Protein AF-A0A8H4XRN4-F1 (afdb_monomer)

pLDDT: mean 88.9, std 5.41, range [62.66, 97.44]

Radius of gyration: 22.99 Å; Cα contacts (8 Å, |Δi|>4): 284; chains: 1; bounding box: 62×38×65 Å

Nearest PDB structures (foldseek):
  7vvz-assembly1_L  TM=9.714E-01  e=5.008E-22  Saccharomyces cerevisiae
  8esc-assembly1_Z  TM=9.774E-01  e=1.180E-21  Saccharomyces cerevisiae
  7zvw-assembly1_A  TM=9.333E-01  e=9.014E-23  Komagataella phaffii GS115
  5ojs-assembly1_T  TM=9.639E-01  e=8.241E-21  Saccharomyces cerevisiae S288C
  7yfp-assembly1_T  TM=9.712E-01  e=1.911E-19  Saccharomyces cerevisiae

Structure (mmCIF, N/CA/C/O backbone):
data_AF-A0A8H4XRN4-F1
#
_entry.id   AF-A0A8H4XRN4-F1
#
loop_
_atom_site.group_PDB
_atom_site.id
_atom_site.type_symbol
_atom_site.label_atom_id
_atom_site.label_alt_id
_atom_site.label_comp_id
_atom_site.label_asym_id
_atom_site.label_entity_id
_atom_site.label_seq_id
_atom_site.pdbx_PDB_ins_code
_atom_site.Cartn_x
_atom_site.Cartn_y
_atom_site.Cartn_z
_atom_site.occupancy
_atom_site.B_iso_or_equiv
_atom_site.auth_seq_id
_atom_site.auth_comp_id
_atom_site.auth_asym_id
_atom_site.auth_atom_id
_atom_site.pdbx_PDB_model_num
ATOM 1 N N . MET A 1 1 ? 2.469 18.668 19.400 1.00 62.66 1 MET A N 1
ATOM 2 C CA . MET A 1 1 ? 3.342 17.599 19.939 1.00 62.66 1 MET A CA 1
ATOM 3 C C . MET A 1 1 ? 3.602 17.779 21.431 1.00 62.66 1 MET A C 1
ATOM 5 O O . MET A 1 1 ? 3.139 16.932 22.176 1.00 62.66 1 MET A O 1
ATOM 9 N N . ALA A 1 2 ? 4.243 18.867 21.887 1.00 74.62 2 ALA A N 1
ATOM 10 C CA . ALA A 1 2 ? 4.586 19.052 23.310 1.00 74.62 2 ALA A CA 1
ATOM 11 C C . ALA A 1 2 ? 3.386 18.914 24.271 1.00 74.62 2 ALA A C 1
ATOM 13 O O . ALA A 1 2 ? 3.453 18.106 25.184 1.00 74.62 2 ALA A O 1
ATOM 14 N N . GLY A 1 3 ? 2.261 19.586 23.993 1.00 80.75 3 GLY A N 1
ATOM 15 C CA . GLY A 1 3 ? 1.066 19.513 24.850 1.00 80.75 3 GLY A CA 1
ATOM 16 C C . GLY A 1 3 ? 0.430 18.118 24.977 1.00 80.75 3 GLY A C 1
ATOM 17 O O . GLY A 1 3 ? -0.065 17.769 26.042 1.00 80.75 3 GLY A O 1
ATOM 18 N N . LEU A 1 4 ? 0.480 17.291 23.922 1.00 83.62 4 LEU A N 1
ATOM 19 C CA . LEU A 1 4 ? -0.036 15.914 23.974 1.00 83.62 4 LEU A CA 1
ATOM 20 C C . LEU A 1 4 ? 0.889 15.019 24.807 1.00 83.62 4 LEU A C 1
ATOM 22 O O . LEU A 1 4 ? 0.416 14.249 25.634 1.00 83.62 4 LEU A O 1
ATOM 26 N N . LYS A 1 5 ? 2.208 15.163 24.620 1.00 86.81 5 LYS A N 1
ATOM 27 C CA . LYS A 1 5 ? 3.215 14.393 25.360 1.00 86.81 5 LYS A CA 1
ATOM 28 C C . LYS A 1 5 ? 3.235 14.727 26.849 1.00 86.81 5 LYS A C 1
ATOM 30 O O . LYS A 1 5 ? 3.537 13.854 27.648 1.00 86.81 5 LYS A O 1
ATOM 35 N N . THR A 1 6 ? 2.920 15.965 27.226 1.00 87.81 6 THR A N 1
ATOM 36 C CA . THR A 1 6 ? 2.833 16.363 28.638 1.00 87.81 6 THR A CA 1
ATOM 37 C C . THR A 1 6 ? 1.528 15.917 29.290 1.00 87.81 6 THR A C 1
ATOM 39 O O . THR A 1 6 ? 1.544 15.558 30.460 1.00 87.81 6 THR A O 1
ATOM 42 N N . ALA A 1 7 ? 0.408 15.936 28.556 1.00 90.38 7 ALA A N 1
ATOM 43 C CA . ALA A 1 7 ? -0.900 15.558 29.096 1.00 90.38 7 ALA A CA 1
ATOM 44 C C . ALA A 1 7 ? -1.101 14.034 29.179 1.00 90.38 7 ALA A C 1
ATOM 46 O O . ALA A 1 7 ? -1.664 13.551 30.155 1.00 90.38 7 ALA A O 1
ATOM 47 N N . PHE A 1 8 ? -0.619 13.282 28.182 1.00 91.12 8 PHE A N 1
ATOM 48 C CA . PHE A 1 8 ? -0.762 11.822 28.092 1.00 91.12 8 PHE A CA 1
ATOM 49 C C . PHE A 1 8 ? 0.579 11.158 27.729 1.00 91.12 8 PHE A C 1
ATOM 51 O O . PHE A 1 8 ? 0.746 10.644 26.618 1.00 91.12 8 PHE A O 1
ATOM 58 N N . PRO A 1 9 ? 1.576 11.188 28.634 1.00 91.69 9 PRO A N 1
ATOM 59 C CA . PRO A 1 9 ? 2.934 10.737 28.329 1.00 91.69 9 PRO A CA 1
ATOM 60 C C . PRO A 1 9 ? 3.021 9.239 28.005 1.00 91.69 9 PRO A C 1
ATOM 62 O O . PRO A 1 9 ? 3.745 8.855 27.086 1.00 91.69 9 PRO A O 1
ATOM 65 N N . LEU A 1 10 ? 2.274 8.392 28.721 1.00 92.12 10 LEU A N 1
ATOM 66 C CA . LEU A 1 10 ? 2.320 6.932 28.566 1.00 92.12 10 LEU A CA 1
ATOM 67 C C . LEU A 1 10 ? 1.631 6.457 27.281 1.00 92.12 10 LEU A C 1
ATOM 69 O O . LEU A 1 10 ? 2.193 5.635 26.546 1.00 92.12 10 LEU A O 1
ATOM 73 N N . LEU A 1 11 ? 0.459 7.018 26.966 1.00 90.19 11 LEU A N 1
ATOM 74 C CA . LEU A 1 11 ? -0.210 6.794 25.687 1.00 90.19 11 LEU A CA 1
ATOM 75 C C . LEU A 1 11 ? 0.666 7.236 24.512 1.00 90.19 11 LEU A C 1
ATOM 77 O O . LEU A 1 11 ? 0.870 6.467 23.571 1.00 90.19 11 LEU A O 1
ATOM 81 N N . ALA A 1 12 ? 1.230 8.448 24.583 1.00 90.44 12 ALA A N 1
ATOM 82 C CA . ALA A 1 12 ? 2.099 8.970 23.536 1.00 90.44 12 ALA A CA 1
ATOM 83 C C . ALA A 1 12 ? 3.318 8.062 23.315 1.00 90.44 12 ALA A C 1
ATOM 85 O O . ALA A 1 12 ? 3.607 7.705 22.175 1.00 90.44 12 ALA A O 1
ATOM 86 N N . LEU A 1 13 ? 3.981 7.619 24.388 1.00 91.38 13 LEU A N 1
ATOM 87 C CA . LEU A 1 13 ? 5.119 6.701 24.306 1.00 91.38 13 LEU A CA 1
ATOM 88 C C . LEU A 1 13 ? 4.741 5.356 23.666 1.00 91.38 13 LEU A C 1
ATOM 90 O O . LEU A 1 13 ? 5.471 4.852 22.809 1.00 91.38 13 LEU A O 1
ATOM 94 N N . SER A 1 14 ? 3.596 4.787 24.051 1.00 91.19 14 SER A N 1
ATOM 95 C CA . SER A 1 14 ? 3.108 3.511 23.508 1.00 91.19 14 SER A CA 1
ATOM 96 C C . SER A 1 14 ? 2.802 3.624 22.010 1.00 91.19 14 SER A C 1
ATOM 98 O O . SER A 1 14 ? 3.230 2.780 21.219 1.00 91.19 14 SER A O 1
ATOM 100 N N . MET A 1 15 ? 2.116 4.698 21.602 1.00 91.38 15 MET A N 1
ATOM 101 C CA . MET A 1 15 ? 1.785 4.961 20.199 1.00 91.38 15 MET A CA 1
ATOM 102 C C . MET A 1 15 ? 3.031 5.244 19.353 1.00 91.38 15 MET A C 1
ATOM 104 O O . MET A 1 15 ? 3.158 4.699 18.258 1.00 91.38 15 MET A O 1
ATOM 108 N N . GLU A 1 16 ? 3.970 6.051 19.854 1.00 91.25 16 GLU A N 1
ATOM 109 C CA . GLU A 1 16 ? 5.218 6.360 19.146 1.00 91.25 16 GLU A CA 1
ATOM 110 C C . GLU A 1 16 ? 6.083 5.115 18.965 1.00 91.25 16 GLU A C 1
ATOM 112 O O . GLU A 1 16 ? 6.587 4.876 17.870 1.00 91.25 16 GLU A O 1
ATOM 117 N N . THR A 1 17 ? 6.197 4.279 20.000 1.00 91.00 17 THR A N 1
ATOM 118 C CA . THR A 1 17 ? 6.953 3.023 19.917 1.00 91.00 17 THR A CA 1
ATOM 119 C C . THR A 1 17 ? 6.333 2.080 18.889 1.00 91.00 17 THR A C 1
ATOM 121 O O . THR A 1 17 ? 7.052 1.509 18.071 1.00 91.00 17 THR A O 1
ATOM 124 N N . MET A 1 18 ? 5.003 1.945 18.883 1.00 91.94 18 MET A N 1
ATOM 125 C CA . MET A 1 18 ? 4.287 1.127 17.899 1.00 91.94 18 MET A CA 1
ATOM 126 C C . MET A 1 18 ? 4.554 1.610 16.467 1.00 91.94 18 MET A C 1
ATOM 128 O O . MET A 1 18 ? 4.920 0.815 15.601 1.00 91.94 18 MET A O 1
ATOM 132 N N . VAL A 1 19 ? 4.407 2.914 16.226 1.00 92.12 19 VAL A N 1
ATOM 133 C CA . VAL A 1 19 ? 4.636 3.533 14.914 1.00 92.12 19 VAL A CA 1
ATOM 134 C C . VAL A 1 19 ? 6.083 3.362 14.453 1.00 92.12 19 VAL A C 1
ATOM 136 O O . VAL A 1 19 ? 6.317 2.960 13.314 1.00 92.12 19 VAL A O 1
ATOM 139 N N . ASP A 1 20 ? 7.050 3.596 15.336 1.00 91.88 20 ASP A N 1
ATOM 140 C CA . ASP A 1 20 ? 8.476 3.472 15.033 1.00 91.88 20 ASP A CA 1
ATOM 141 C C . ASP A 1 20 ? 8.860 2.035 14.643 1.00 91.88 20 ASP A C 1
ATOM 143 O O . ASP A 1 20 ? 9.608 1.818 13.687 1.00 91.88 20 ASP A O 1
ATOM 147 N N . GLN A 1 21 ? 8.296 1.032 15.327 1.00 91.75 21 GLN A N 1
ATOM 148 C CA . GLN A 1 21 ? 8.506 -0.373 14.970 1.00 91.75 21 GLN A CA 1
ATOM 149 C C . GLN A 1 21 ? 7.911 -0.730 13.606 1.00 91.75 21 GLN A C 1
ATOM 151 O O . GLN A 1 21 ? 8.540 -1.473 12.849 1.00 91.75 21 GLN A O 1
ATOM 156 N N . ILE A 1 22 ? 6.734 -0.196 13.267 1.00 91.94 22 ILE A N 1
ATOM 157 C CA . ILE A 1 22 ? 6.137 -0.400 11.941 1.00 91.94 22 ILE A CA 1
ATOM 158 C C . ILE A 1 22 ? 7.018 0.256 10.870 1.00 91.94 22 ILE A C 1
ATOM 160 O O . ILE A 1 22 ? 7.378 -0.388 9.885 1.00 91.94 22 ILE A O 1
ATOM 164 N N . GLN A 1 23 ? 7.433 1.506 11.087 1.00 90.31 23 GLN A N 1
ATOM 165 C CA . GLN A 1 23 ? 8.233 2.269 10.131 1.00 90.31 23 GLN A CA 1
ATOM 166 C C . GLN A 1 23 ? 9.593 1.622 9.841 1.00 90.31 23 GLN A C 1
ATOM 168 O O . GLN A 1 23 ? 10.011 1.559 8.685 1.00 90.31 23 GLN A O 1
ATOM 173 N N . LYS A 1 24 ? 10.288 1.132 10.871 1.00 89.88 24 LYS A N 1
ATOM 174 C CA . LYS A 1 24 ? 11.625 0.541 10.718 1.00 89.88 24 LYS A CA 1
ATOM 175 C C . LYS A 1 24 ? 11.592 -0.849 10.089 1.00 89.88 24 LYS A C 1
ATOM 177 O O . LYS A 1 24 ? 12.412 -1.139 9.221 1.00 89.88 24 LYS A O 1
ATOM 182 N N . ASN A 1 25 ? 10.650 -1.693 10.509 1.00 90.44 25 ASN A N 1
ATOM 183 C CA . ASN A 1 25 ? 10.725 -3.130 10.239 1.00 90.44 25 ASN A CA 1
ATOM 184 C C . ASN A 1 25 ? 9.875 -3.590 9.044 1.00 90.44 25 ASN A C 1
ATOM 186 O O . ASN A 1 25 ? 10.128 -4.659 8.496 1.00 90.44 25 ASN A O 1
ATOM 190 N N . PHE A 1 26 ? 8.895 -2.797 8.593 1.00 89.56 26 PHE A N 1
ATOM 191 C CA . PHE A 1 26 ? 8.010 -3.173 7.478 1.00 89.56 26 PHE A CA 1
ATOM 192 C C . PHE A 1 26 ? 8.434 -2.586 6.124 1.00 89.56 26 PHE A C 1
ATOM 194 O O . PHE A 1 26 ? 7.665 -2.623 5.160 1.00 89.56 26 PHE A O 1
ATOM 201 N N . LYS A 1 27 ? 9.666 -2.079 6.020 1.00 87.81 27 LYS A N 1
ATOM 202 C CA . LYS A 1 27 ? 10.233 -1.596 4.758 1.00 87.81 27 LYS A CA 1
ATOM 203 C C . LYS A 1 27 ? 10.332 -2.732 3.731 1.00 87.81 27 LYS A C 1
ATOM 205 O O . LYS A 1 27 ? 10.728 -3.858 4.043 1.00 87.81 27 LYS A O 1
ATOM 210 N N . CYS A 1 28 ? 9.986 -2.440 2.479 1.00 85.19 28 CYS A N 1
ATOM 211 C CA . CYS A 1 28 ? 10.162 -3.392 1.386 1.00 85.19 28 CYS A CA 1
ATOM 212 C C . CYS A 1 28 ? 11.647 -3.745 1.188 1.00 85.19 28 CYS A C 1
ATOM 214 O O . CYS A 1 28 ? 12.504 -2.858 1.206 1.00 85.19 28 CYS A O 1
ATOM 216 N N . PRO A 1 29 ? 11.974 -5.042 1.039 1.00 87.44 29 PRO A N 1
ATOM 217 C CA . PRO A 1 29 ? 13.317 -5.471 0.719 1.00 87.44 29 PRO A CA 1
ATOM 218 C C . PRO A 1 29 ? 13.648 -4.992 -0.699 1.00 87.44 29 PRO A C 1
ATOM 220 O O . PRO A 1 29 ? 12.751 -4.800 -1.528 1.00 87.44 29 PRO A O 1
ATOM 223 N N . PRO A 1 30 ? 14.936 -4.839 -1.024 1.00 85.38 30 PRO A N 1
ATOM 224 C CA . PRO A 1 30 ? 15.327 -4.159 -2.249 1.00 85.38 30 PRO A CA 1
ATOM 225 C C . PRO A 1 30 ? 14.930 -4.933 -3.522 1.00 85.38 30 PRO A C 1
ATOM 227 O O . PRO A 1 30 ? 14.749 -4.331 -4.574 1.00 85.38 30 PRO A O 1
ATOM 230 N N . ASP A 1 31 ? 14.701 -6.246 -3.421 1.00 85.19 31 ASP A N 1
ATOM 231 C CA . ASP A 1 31 ? 14.128 -7.065 -4.497 1.00 85.19 31 ASP A CA 1
ATOM 232 C C . ASP A 1 31 ? 12.683 -6.663 -4.859 1.00 85.19 31 ASP A C 1
ATOM 234 O O . ASP A 1 31 ? 12.319 -6.661 -6.034 1.00 85.19 31 ASP A O 1
ATOM 238 N N . GLU A 1 32 ? 11.848 -6.325 -3.869 1.00 88.25 32 GLU A N 1
ATOM 239 C CA . GLU A 1 32 ? 10.458 -5.895 -4.104 1.00 88.25 32 GLU A CA 1
ATOM 240 C C . GLU A 1 32 ? 10.411 -4.468 -4.654 1.00 88.25 32 GLU A C 1
ATOM 242 O O . GLU A 1 32 ? 9.597 -4.166 -5.529 1.00 88.25 32 GLU A O 1
ATOM 247 N N . ASP A 1 33 ? 11.320 -3.602 -4.193 1.00 86.06 33 ASP A N 1
ATOM 248 C CA . ASP A 1 33 ? 11.498 -2.269 -4.770 1.00 86.06 33 ASP A CA 1
ATOM 249 C C . ASP A 1 33 ? 11.971 -2.344 -6.227 1.00 86.06 33 ASP A C 1
ATOM 251 O O . ASP A 1 33 ? 11.429 -1.635 -7.079 1.00 86.06 33 ASP A O 1
ATOM 255 N N . ALA A 1 34 ? 12.913 -3.241 -6.541 1.00 86.75 34 ALA A N 1
ATOM 256 C CA . ALA A 1 34 ? 13.352 -3.492 -7.911 1.00 86.75 34 ALA A CA 1
ATOM 257 C C . ALA A 1 34 ? 12.186 -3.954 -8.800 1.00 86.75 34 ALA A C 1
ATOM 259 O O . ALA A 1 34 ? 11.972 -3.375 -9.865 1.00 86.75 34 ALA A O 1
ATOM 260 N N . HIS A 1 35 ? 11.384 -4.923 -8.341 1.00 89.00 35 HIS A N 1
ATOM 261 C CA . HIS A 1 35 ? 10.176 -5.364 -9.047 1.00 89.00 35 HIS A CA 1
ATOM 262 C C . HIS A 1 35 ? 9.206 -4.201 -9.307 1.00 89.00 35 HIS A C 1
ATOM 264 O O . HIS A 1 35 ? 8.818 -3.957 -10.450 1.00 89.00 35 HIS A O 1
ATOM 270 N N . ARG A 1 36 ? 8.842 -3.441 -8.262 1.00 88.69 36 ARG A N 1
ATOM 271 C CA . ARG A 1 36 ? 7.911 -2.303 -8.364 1.00 88.69 36 ARG A CA 1
ATOM 272 C C . ARG A 1 36 ? 8.371 -1.285 -9.406 1.00 88.69 36 ARG A C 1
ATOM 274 O O . ARG A 1 36 ? 7.559 -0.733 -10.146 1.00 88.69 36 ARG A O 1
ATOM 281 N N . LEU A 1 37 ? 9.669 -1.015 -9.460 1.00 86.94 37 LEU A N 1
ATOM 282 C CA . LEU A 1 37 ? 10.230 -0.027 -10.374 1.00 86.94 37 LEU A CA 1
ATOM 283 C C . LEU A 1 37 ? 10.379 -0.547 -11.801 1.00 86.94 37 LEU A C 1
ATOM 285 O O . LEU A 1 37 ? 10.149 0.218 -12.729 1.00 86.94 37 LEU A O 1
ATOM 289 N N . ILE A 1 38 ? 10.670 -1.834 -11.996 1.00 90.00 38 ILE A N 1
ATOM 290 C CA . ILE A 1 38 ? 10.611 -2.465 -13.323 1.00 90.00 38 ILE A CA 1
ATOM 291 C C . ILE A 1 38 ? 9.190 -2.380 -13.884 1.00 90.00 38 ILE A C 1
ATOM 293 O O . ILE A 1 38 ? 9.014 -2.025 -15.049 1.00 90.00 38 ILE A O 1
ATOM 297 N N . VAL A 1 39 ? 8.174 -2.627 -13.052 1.00 91.38 39 VAL A N 1
ATOM 298 C CA . VAL A 1 39 ? 6.767 -2.449 -13.441 1.00 91.38 39 VAL A CA 1
ATOM 299 C C . VAL A 1 39 ? 6.468 -0.984 -13.781 1.00 91.38 39 VAL A C 1
ATOM 301 O O . VAL A 1 39 ? 5.794 -0.721 -14.775 1.00 91.38 39 VAL A O 1
ATOM 304 N N . ALA A 1 40 ? 6.999 -0.021 -13.020 1.00 89.44 40 ALA A N 1
ATOM 305 C CA . ALA A 1 40 ? 6.845 1.404 -13.326 1.00 89.44 40 ALA A CA 1
ATOM 306 C C . ALA A 1 40 ? 7.490 1.789 -14.672 1.00 89.44 40 ALA A C 1
ATOM 308 O O . ALA A 1 40 ? 6.824 2.395 -15.507 1.00 89.44 40 ALA A O 1
ATOM 309 N N . LEU A 1 41 ? 8.733 1.363 -14.924 1.00 89.56 41 LEU A N 1
ATOM 310 C CA . LEU A 1 41 ? 9.436 1.584 -16.195 1.00 89.56 41 LEU A CA 1
ATOM 311 C C . LEU A 1 41 ? 8.693 0.952 -17.379 1.00 89.56 41 LEU A C 1
ATOM 313 O O . LEU A 1 41 ? 8.581 1.556 -18.446 1.00 89.56 41 LEU A O 1
ATOM 317 N N . LEU A 1 42 ? 8.147 -0.252 -17.188 1.00 91.56 42 LEU A N 1
ATOM 318 C CA . LEU A 1 42 ? 7.346 -0.928 -18.203 1.00 91.56 42 LEU A CA 1
ATOM 319 C C . LEU A 1 42 ? 6.065 -0.146 -18.509 1.00 91.56 42 LEU A C 1
ATOM 321 O O . LEU A 1 42 ? 5.742 0.047 -19.679 1.00 91.56 42 LEU A O 1
ATOM 325 N N . ASN A 1 43 ? 5.357 0.328 -17.483 1.00 91.50 43 ASN A N 1
ATOM 326 C CA . ASN A 1 43 ? 4.141 1.118 -17.656 1.00 91.50 43 ASN A CA 1
ATOM 327 C C . ASN A 1 43 ? 4.420 2.460 -18.340 1.00 91.50 43 ASN A C 1
ATOM 329 O O . ASN A 1 43 ? 3.672 2.837 -19.239 1.00 91.50 43 ASN A O 1
ATOM 333 N N . ASP A 1 44 ? 5.514 3.139 -17.992 1.00 89.44 44 ASP A N 1
ATOM 334 C CA . ASP A 1 44 ? 5.935 4.375 -18.658 1.00 89.44 44 ASP A CA 1
ATOM 335 C C . ASP A 1 44 ? 6.272 4.126 -20.133 1.00 89.44 44 ASP A C 1
ATOM 337 O O . ASP A 1 44 ? 5.844 4.880 -21.015 1.00 89.44 44 ASP A O 1
ATOM 341 N N . GLY A 1 45 ? 6.980 3.030 -20.423 1.00 88.25 45 GLY A N 1
ATOM 342 C CA . GLY A 1 45 ? 7.293 2.624 -21.789 1.00 88.25 45 GLY A CA 1
ATOM 343 C C . GLY A 1 45 ? 6.043 2.295 -22.610 1.00 88.25 45 GLY A C 1
ATOM 344 O O . GLY A 1 45 ? 5.899 2.760 -23.741 1.00 88.25 45 GLY A O 1
ATOM 345 N N . LEU A 1 46 ? 5.096 1.554 -22.031 1.00 90.81 46 LEU A N 1
ATOM 346 C CA . LEU A 1 46 ? 3.816 1.241 -22.672 1.00 90.81 46 LEU A CA 1
ATOM 347 C C . LEU A 1 46 ? 2.947 2.490 -22.864 1.00 90.81 46 LEU A C 1
ATOM 349 O O . LEU A 1 46 ? 2.335 2.644 -23.917 1.00 90.81 46 LEU A O 1
ATOM 353 N N . ALA A 1 47 ? 2.928 3.414 -21.902 1.00 91.06 47 ALA A N 1
ATOM 354 C CA . ALA A 1 47 ? 2.209 4.681 -22.016 1.00 91.06 47 ALA A CA 1
ATOM 355 C C . ALA A 1 47 ? 2.823 5.610 -23.075 1.00 91.06 47 ALA A C 1
ATOM 357 O O . ALA A 1 47 ? 2.118 6.407 -23.697 1.00 91.06 47 ALA A O 1
ATOM 358 N N . TYR A 1 48 ? 4.138 5.542 -23.291 1.00 88.88 48 TYR A N 1
ATOM 359 C CA . TYR A 1 48 ? 4.795 6.237 -24.396 1.00 88.88 48 TYR A CA 1
ATOM 360 C C . TYR A 1 48 ? 4.385 5.641 -25.748 1.00 88.88 48 TYR A C 1
ATOM 362 O O . TYR A 1 48 ? 3.933 6.375 -26.623 1.00 88.88 48 TYR A O 1
ATOM 370 N N . VAL A 1 49 ? 4.445 4.313 -25.887 1.00 88.69 49 VAL A N 1
ATOM 371 C CA . VAL A 1 49 ? 4.007 3.603 -27.103 1.00 88.69 49 VAL A CA 1
ATOM 372 C C . VAL A 1 49 ? 2.523 3.835 -27.397 1.00 88.69 49 VAL A C 1
ATOM 374 O O . VAL A 1 49 ? 2.154 4.045 -28.545 1.00 88.69 49 VAL A O 1
ATOM 377 N N . GLY A 1 50 ? 1.666 3.861 -26.374 1.00 89.25 50 GLY A N 1
ATOM 378 C CA . GLY A 1 50 ? 0.237 4.134 -26.544 1.00 89.25 50 GLY A CA 1
ATOM 379 C C . GLY A 1 50 ? -0.055 5.542 -27.073 1.00 89.25 50 GLY A C 1
ATOM 380 O O . GLY A 1 50 ? -1.012 5.725 -27.819 1.00 89.25 50 GLY A O 1
ATOM 381 N N . ARG A 1 51 ? 0.779 6.533 -26.727 1.00 90.06 51 ARG A N 1
ATOM 382 C CA . ARG A 1 51 ? 0.683 7.905 -27.260 1.00 90.06 51 ARG A CA 1
ATOM 383 C C . ARG A 1 51 ? 1.289 8.035 -28.653 1.00 90.06 51 ARG A C 1
ATOM 385 O O . ARG A 1 51 ? 0.777 8.799 -29.464 1.00 90.06 51 ARG A O 1
ATOM 392 N N . THR A 1 52 ? 2.349 7.279 -28.926 1.00 86.62 52 THR A N 1
ATOM 393 C CA . THR A 1 52 ? 3.066 7.305 -30.202 1.00 86.62 52 THR A CA 1
ATOM 394 C C . THR A 1 52 ? 3.261 5.876 -30.717 1.00 86.62 52 THR A C 1
ATOM 396 O O . THR A 1 52 ? 4.334 5.303 -30.527 1.00 86.62 52 THR A O 1
ATOM 399 N N . PRO A 1 53 ? 2.269 5.280 -31.405 1.00 84.50 53 PRO A N 1
ATOM 400 C CA . PRO A 1 53 ? 2.346 3.883 -31.848 1.00 84.50 53 PRO A CA 1
ATOM 401 C C . PRO A 1 53 ? 3.534 3.586 -32.774 1.00 84.50 53 PRO A C 1
ATOM 403 O O . PRO A 1 53 ? 4.112 2.503 -32.721 1.00 84.50 53 PRO A O 1
ATOM 406 N N . VAL A 1 54 ? 3.961 4.578 -33.566 1.00 84.00 54 VAL A N 1
ATOM 407 C CA . VAL A 1 54 ? 5.140 4.499 -34.451 1.00 84.00 54 VAL A CA 1
ATOM 408 C C . VAL A 1 54 ? 6.431 4.247 -33.662 1.00 84.00 54 VAL A C 1
ATOM 410 O O . VAL A 1 54 ? 7.365 3.637 -34.177 1.00 84.00 54 VAL A O 1
ATOM 413 N N . ALA A 1 55 ? 6.475 4.640 -32.386 1.00 78.94 55 ALA A N 1
ATOM 414 C CA . ALA A 1 55 ? 7.622 4.401 -31.521 1.00 78.94 55 ALA A CA 1
ATOM 415 C C . ALA A 1 55 ? 7.827 2.921 -31.170 1.00 78.94 55 ALA A C 1
ATOM 417 O O . ALA A 1 55 ? 8.868 2.579 -30.627 1.00 78.94 55 ALA A O 1
ATOM 418 N N . TYR A 1 56 ? 6.868 2.033 -31.459 1.00 81.75 56 TYR A N 1
ATOM 419 C CA . TYR A 1 56 ? 7.046 0.587 -31.291 1.00 81.75 56 TYR A CA 1
ATOM 420 C C . TYR A 1 56 ? 7.708 -0.094 -32.499 1.00 81.75 56 TYR A C 1
ATOM 422 O O . TYR A 1 56 ? 7.910 -1.309 -32.488 1.00 81.75 56 TYR A O 1
ATOM 430 N N . ALA A 1 57 ? 8.058 0.667 -33.541 1.00 80.19 57 ALA A N 1
ATOM 431 C CA . ALA A 1 57 ? 8.840 0.152 -34.656 1.00 80.19 57 ALA A CA 1
ATOM 432 C C . ALA A 1 57 ? 10.219 -0.336 -34.182 1.00 80.19 57 ALA A C 1
ATOM 434 O O . ALA A 1 57 ? 10.810 0.220 -33.251 1.00 80.19 57 ALA A O 1
ATOM 435 N N . GLN A 1 58 ? 10.745 -1.370 -34.842 1.00 73.12 58 GLN A N 1
ATOM 436 C CA . GLN A 1 58 ? 12.010 -1.997 -34.449 1.00 73.12 58 GLN A CA 1
ATOM 437 C C . GLN A 1 58 ? 13.206 -1.043 -34.540 1.00 73.12 58 GLN A C 1
ATOM 439 O O . GLN A 1 58 ? 14.150 -1.226 -33.784 1.00 73.12 58 GLN A O 1
ATOM 444 N N . ASP A 1 59 ? 13.127 0.009 -35.358 1.00 77.81 59 ASP A N 1
ATOM 445 C CA . ASP A 1 59 ? 14.217 0.970 -35.576 1.00 77.81 59 ASP A CA 1
ATOM 446 C C . ASP A 1 59 ? 14.147 2.208 -34.666 1.00 77.81 59 ASP A C 1
ATOM 448 O O . ASP A 1 59 ? 15.047 3.055 -34.672 1.00 77.81 59 ASP A O 1
ATOM 452 N N . PHE A 1 60 ? 13.080 2.345 -33.871 1.00 81.81 60 PHE A N 1
ATOM 453 C CA . PHE A 1 60 ? 12.885 3.521 -33.032 1.00 81.81 60 PHE A CA 1
ATOM 454 C C . PHE A 1 60 ? 13.779 3.457 -31.785 1.00 81.81 60 PHE A C 1
ATOM 456 O O . PHE A 1 60 ? 13.630 2.589 -30.916 1.00 81.81 60 PHE A O 1
ATOM 463 N N . LYS A 1 61 ? 14.724 4.397 -31.695 1.00 84.06 61 LYS A N 1
ATOM 464 C CA . LYS A 1 61 ? 15.641 4.541 -30.554 1.00 84.06 61 LYS A CA 1
ATOM 465 C C . LYS A 1 61 ? 14.919 5.110 -29.336 1.00 84.06 61 LYS A C 1
ATOM 467 O O . LYS A 1 61 ? 13.948 5.853 -29.477 1.00 84.06 61 LYS A O 1
ATOM 472 N N . LEU A 1 62 ? 15.401 4.788 -28.135 1.00 82.94 62 LEU A N 1
ATOM 473 C CA . LEU A 1 62 ? 14.814 5.352 -26.925 1.00 82.94 62 LEU A CA 1
ATOM 474 C C . LEU A 1 62 ? 15.032 6.871 -26.868 1.00 82.94 62 LEU A C 1
ATOM 476 O O . LEU A 1 62 ? 16.087 7.369 -27.264 1.00 82.94 62 LEU A O 1
ATOM 480 N N . PRO A 1 63 ? 14.058 7.623 -26.329 1.00 85.75 63 PRO A N 1
ATOM 481 C CA . PRO A 1 63 ? 14.276 9.018 -25.991 1.00 85.75 63 PRO A CA 1
ATOM 482 C C . PRO A 1 63 ? 15.435 9.160 -24.989 1.00 85.75 63 PRO A C 1
ATOM 484 O O . PRO A 1 63 ? 15.498 8.386 -24.028 1.00 85.75 63 PRO A O 1
ATOM 487 N N . PRO A 1 64 ? 16.289 10.191 -25.119 1.00 84.12 64 PRO A N 1
ATOM 488 C CA . PRO A 1 64 ? 17.441 10.389 -24.232 1.00 84.12 64 PRO A CA 1
ATOM 489 C C . PRO A 1 64 ? 17.028 10.578 -22.764 1.00 84.12 64 PRO A C 1
ATOM 491 O O . PRO A 1 64 ? 17.750 10.187 -21.851 1.00 84.12 64 PRO A O 1
ATOM 494 N N . ALA A 1 65 ? 15.830 11.119 -22.520 1.00 85.81 65 ALA A N 1
ATOM 495 C CA . ALA A 1 65 ? 15.258 11.220 -21.179 1.00 85.81 65 ALA A CA 1
ATOM 496 C C . ALA A 1 65 ? 14.999 9.840 -20.544 1.00 85.81 65 ALA A C 1
ATOM 498 O O . ALA A 1 65 ? 15.227 9.656 -19.350 1.00 85.81 65 ALA A O 1
ATOM 499 N N . THR A 1 66 ? 14.549 8.862 -21.335 1.00 84.94 66 THR A N 1
ATOM 500 C CA . THR A 1 66 ? 14.309 7.494 -20.859 1.00 84.94 66 THR A CA 1
ATOM 501 C C . THR A 1 66 ? 15.630 6.775 -20.600 1.00 84.94 66 THR A C 1
ATOM 503 O O . THR A 1 66 ? 15.764 6.128 -19.566 1.00 84.94 66 THR A O 1
ATOM 506 N N . GLU A 1 67 ? 16.627 6.945 -21.473 1.00 85.31 67 GLU A N 1
ATOM 507 C CA . GLU A 1 67 ? 17.977 6.398 -21.265 1.00 85.31 67 GLU A CA 1
ATOM 508 C C . GLU A 1 67 ? 18.607 6.932 -19.969 1.00 85.31 67 GLU A C 1
ATOM 510 O O . GLU A 1 67 ? 19.058 6.152 -19.132 1.00 85.31 67 GLU A O 1
ATOM 515 N N . ALA A 1 68 ? 18.541 8.247 -19.737 1.00 86.38 68 ALA A N 1
ATOM 516 C CA . ALA A 1 68 ? 19.043 8.859 -18.506 1.00 86.38 68 ALA A CA 1
ATOM 517 C C . ALA A 1 68 ? 18.337 8.322 -17.245 1.00 86.38 68 ALA A C 1
ATOM 519 O O . ALA A 1 68 ? 18.981 8.075 -16.222 1.00 86.38 68 ALA A O 1
ATOM 520 N N . ASN A 1 69 ? 17.019 8.100 -17.315 1.00 85.81 69 ASN A N 1
ATOM 521 C CA . ASN A 1 69 ? 16.250 7.527 -16.208 1.00 85.81 69 ASN A CA 1
ATOM 522 C C . ASN A 1 69 ? 16.652 6.076 -15.908 1.00 85.81 69 ASN A C 1
ATOM 524 O O . ASN A 1 69 ? 16.742 5.702 -14.738 1.00 85.81 69 ASN A O 1
ATOM 528 N N . ILE A 1 70 ? 16.915 5.272 -16.942 1.00 85.81 70 ILE A N 1
ATOM 529 C CA . ILE A 1 70 ? 17.370 3.881 -16.808 1.00 85.81 70 ILE A CA 1
ATOM 530 C C . ILE A 1 70 ? 18.750 3.824 -16.144 1.00 85.81 70 ILE A C 1
ATOM 532 O O . ILE A 1 70 ? 18.935 3.052 -15.203 1.00 85.81 70 ILE A O 1
ATOM 536 N N . THR A 1 71 ? 19.698 4.658 -16.583 1.00 85.31 71 THR A N 1
ATOM 537 C CA . THR A 1 71 ? 21.045 4.712 -15.991 1.00 85.31 71 THR A CA 1
ATOM 538 C C . THR A 1 71 ? 20.977 5.118 -14.522 1.00 85.31 71 THR A C 1
ATOM 540 O O . THR A 1 71 ? 21.501 4.419 -13.655 1.00 85.31 71 THR A O 1
ATOM 543 N N . ARG A 1 72 ? 20.218 6.177 -14.206 1.00 85.19 72 ARG A N 1
ATOM 544 C CA . ARG A 1 72 ? 20.014 6.609 -12.817 1.00 85.19 72 ARG A CA 1
ATOM 545 C C . ARG A 1 72 ? 19.378 5.508 -11.963 1.00 85.19 72 ARG A C 1
ATOM 547 O O . ARG A 1 72 ? 19.741 5.349 -10.798 1.00 85.19 72 ARG A O 1
ATOM 554 N N . PHE A 1 73 ? 18.438 4.746 -12.522 1.00 82.06 73 PHE A N 1
ATOM 555 C CA . PHE A 1 73 ? 17.790 3.619 -11.849 1.00 82.06 73 PHE A CA 1
ATOM 556 C C . PHE A 1 73 ? 18.777 2.486 -11.519 1.00 82.06 73 PHE A C 1
ATOM 558 O O . PHE A 1 73 ? 18.778 1.990 -10.386 1.00 82.06 73 PHE A O 1
ATOM 565 N N . ALA A 1 74 ? 19.641 2.114 -12.469 1.00 82.81 74 ALA A N 1
ATOM 566 C CA . ALA A 1 74 ? 20.648 1.070 -12.283 1.00 82.81 74 ALA A CA 1
ATOM 567 C C . ALA A 1 74 ? 21.635 1.400 -11.149 1.00 82.81 74 ALA A C 1
ATOM 569 O O . ALA A 1 74 ? 21.943 0.541 -10.316 1.00 82.81 74 ALA A O 1
ATOM 570 N N . GLU A 1 75 ? 22.055 2.661 -11.062 1.00 81.75 75 GLU A N 1
ATOM 571 C CA . GLU A 1 75 ? 23.021 3.127 -10.065 1.00 81.75 75 GLU A CA 1
ATOM 572 C C . GLU A 1 75 ? 22.421 3.242 -8.656 1.00 81.75 75 GLU A C 1
ATOM 574 O O . GLU A 1 75 ? 23.056 2.850 -7.672 1.00 81.75 75 GLU A O 1
ATOM 579 N N . THR A 1 76 ? 21.198 3.773 -8.545 1.00 79.12 76 THR A N 1
ATOM 580 C CA . THR A 1 76 ? 20.641 4.209 -7.251 1.00 79.12 76 THR A CA 1
ATOM 581 C C . THR A 1 76 ? 19.761 3.181 -6.553 1.00 79.12 76 THR A C 1
ATOM 583 O O . THR A 1 76 ? 19.669 3.218 -5.327 1.00 79.12 76 THR A O 1
ATOM 586 N N . ILE A 1 77 ? 19.097 2.285 -7.291 1.00 74.81 77 ILE A N 1
ATOM 587 C CA . ILE A 1 77 ? 18.016 1.470 -6.712 1.00 74.81 77 ILE A CA 1
ATOM 588 C C . ILE A 1 77 ? 18.282 -0.032 -6.821 1.00 74.81 77 ILE A C 1
ATOM 590 O O . ILE A 1 77 ? 17.885 -0.794 -5.937 1.00 74.81 77 I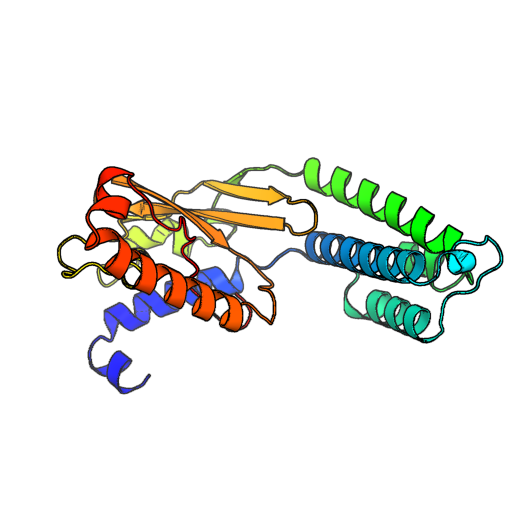LE A O 1
ATOM 594 N N . LEU A 1 78 ? 18.990 -0.482 -7.858 1.00 78.38 78 LEU A N 1
ATOM 595 C CA . LEU A 1 78 ? 19.244 -1.907 -8.029 1.00 78.38 78 LEU A CA 1
ATOM 596 C C . LEU A 1 78 ? 20.293 -2.437 -7.033 1.00 78.38 78 LEU A C 1
ATOM 598 O O . LEU A 1 78 ? 21.380 -1.855 -6.905 1.00 78.38 78 LEU A O 1
ATOM 602 N N . PRO A 1 79 ? 20.015 -3.584 -6.377 1.00 79.94 79 PRO A N 1
ATOM 603 C CA . PRO A 1 79 ? 21.007 -4.319 -5.602 1.00 79.94 79 PRO A CA 1
ATOM 604 C C . PRO A 1 79 ? 22.240 -4.667 -6.431 1.00 79.94 79 PRO A C 1
ATOM 606 O O . PRO A 1 79 ? 22.121 -5.016 -7.605 1.00 79.94 79 PRO A O 1
ATOM 609 N N . ALA A 1 80 ? 23.413 -4.696 -5.795 1.00 80.25 80 ALA A N 1
ATOM 610 C CA . ALA A 1 80 ? 24.683 -4.997 -6.464 1.00 80.25 80 ALA A CA 1
ATOM 611 C C . ALA A 1 80 ? 24.672 -6.319 -7.261 1.00 80.25 80 ALA A C 1
ATOM 613 O O . ALA A 1 80 ? 25.301 -6.411 -8.313 1.00 80.25 80 ALA A O 1
ATOM 614 N N . HIS A 1 81 ? 23.925 -7.325 -6.792 1.00 80.19 81 HIS A N 1
ATOM 615 C CA . HIS A 1 81 ? 23.824 -8.631 -7.447 1.00 80.19 81 HIS A CA 1
ATOM 616 C C . HIS A 1 81 ? 22.939 -8.632 -8.711 1.00 80.19 81 HIS A C 1
ATOM 618 O O . HIS A 1 81 ? 23.134 -9.476 -9.579 1.00 80.19 81 HIS A O 1
ATOM 624 N N . ILE A 1 82 ? 21.995 -7.689 -8.840 1.00 81.88 82 ILE A N 1
ATOM 625 C CA . ILE A 1 82 ? 21.125 -7.527 -10.024 1.00 81.88 82 ILE A CA 1
ATOM 626 C C . ILE A 1 82 ? 21.681 -6.466 -10.978 1.00 81.88 82 ILE A C 1
ATOM 628 O O . ILE A 1 82 ? 21.495 -6.547 -12.190 1.00 81.88 82 ILE A O 1
ATOM 632 N N . ARG A 1 83 ? 22.379 -5.465 -10.438 1.00 84.12 83 ARG A N 1
ATOM 633 C CA . ARG A 1 83 ? 22.875 -4.313 -11.190 1.00 84.12 83 ARG A CA 1
ATOM 634 C C . ARG A 1 83 ? 23.669 -4.716 -12.431 1.00 84.12 83 ARG A C 1
ATOM 636 O O . ARG A 1 83 ? 23.352 -4.249 -13.516 1.00 84.12 83 ARG A O 1
ATOM 643 N N . LYS A 1 84 ? 24.627 -5.640 -12.294 1.00 85.31 84 LYS A N 1
ATOM 644 C CA . LYS A 1 84 ? 25.500 -6.062 -13.405 1.00 85.31 84 LYS A CA 1
ATOM 645 C C . LYS A 1 84 ? 24.726 -6.646 -14.590 1.00 85.31 84 LYS A C 1
ATOM 647 O O . LYS A 1 84 ? 25.043 -6.346 -15.737 1.00 85.31 84 LYS A O 1
ATOM 652 N N . SER A 1 85 ? 23.720 -7.481 -14.329 1.00 85.69 85 SER A N 1
ATOM 653 C CA . SER A 1 85 ? 22.912 -8.084 -15.394 1.00 85.69 85 SER A CA 1
ATOM 654 C C . SER A 1 85 ? 21.954 -7.074 -16.019 1.00 85.69 85 SER A C 1
ATOM 656 O O . SER A 1 85 ? 21.750 -7.104 -17.229 1.00 85.69 85 SER A O 1
ATOM 658 N N . PHE A 1 86 ? 21.416 -6.144 -15.228 1.00 86.06 86 PHE A N 1
ATOM 659 C CA . PHE A 1 86 ? 20.567 -5.073 -15.743 1.00 86.06 86 PHE A CA 1
ATOM 660 C C . PHE A 1 86 ? 21.353 -4.065 -16.601 1.00 86.06 86 PHE A C 1
ATOM 662 O O . PHE A 1 86 ? 20.917 -3.705 -17.691 1.00 86.06 86 PHE A O 1
ATOM 669 N N . GLU A 1 87 ? 22.542 -3.646 -16.167 1.00 85.81 87 GLU A N 1
ATOM 670 C CA . GLU A 1 87 ? 23.409 -2.739 -16.933 1.00 85.81 87 GLU A CA 1
ATOM 671 C C . GLU A 1 87 ? 23.827 -3.346 -18.276 1.00 85.81 87 GLU A C 1
ATOM 673 O O . GLU A 1 87 ? 23.771 -2.668 -19.304 1.00 85.81 87 GLU A O 1
ATOM 678 N N . ALA A 1 88 ? 24.166 -4.638 -18.298 1.00 85.44 88 ALA A N 1
ATOM 679 C CA . ALA A 1 88 ? 24.474 -5.351 -19.536 1.00 85.44 88 ALA A CA 1
ATOM 680 C C . ALA A 1 88 ? 23.290 -5.345 -20.521 1.00 85.44 88 ALA A C 1
ATOM 682 O O . ALA A 1 88 ? 23.482 -5.234 -21.733 1.00 85.44 88 ALA A O 1
ATOM 683 N N . ASP A 1 89 ? 22.062 -5.437 -20.004 1.00 83.81 89 ASP A N 1
ATOM 684 C CA . ASP A 1 89 ? 20.858 -5.519 -20.822 1.00 83.81 89 ASP A CA 1
ATOM 685 C C . ASP A 1 89 ? 20.360 -4.173 -21.357 1.00 83.81 89 ASP A C 1
ATOM 687 O O . ASP A 1 89 ? 19.782 -4.156 -22.451 1.00 83.81 89 ASP A O 1
ATOM 691 N N . PHE A 1 90 ? 20.553 -3.090 -20.600 1.00 83.50 90 PHE A N 1
ATOM 692 C CA . PHE A 1 90 ? 19.916 -1.797 -20.865 1.00 83.50 90 PHE A CA 1
ATOM 693 C C . PHE A 1 90 ? 20.885 -0.622 -21.068 1.00 83.50 90 PHE A C 1
ATOM 695 O O . PHE A 1 90 ? 20.500 0.346 -21.718 1.00 83.50 90 PHE A O 1
ATOM 702 N N . VAL A 1 91 ? 22.106 -0.675 -20.524 1.00 78.50 91 VAL A N 1
ATOM 703 C CA . VAL A 1 91 ? 23.057 0.457 -20.535 1.00 78.50 91 VAL A CA 1
ATOM 704 C C . VAL A 1 91 ? 24.187 0.228 -21.539 1.00 78.50 91 VAL A C 1
ATOM 706 O O . VAL A 1 91 ? 24.534 1.128 -22.298 1.00 78.50 91 VAL A O 1
ATOM 709 N N . VAL A 1 92 ? 24.749 -0.984 -21.582 1.00 76.56 92 VAL A N 1
ATOM 710 C CA . VAL A 1 92 ? 25.889 -1.304 -22.462 1.00 76.56 92 VAL A CA 1
ATOM 711 C C . VAL A 1 92 ? 25.460 -1.404 -23.928 1.00 76.56 92 VAL A C 1
ATOM 713 O O . VAL A 1 92 ? 26.151 -0.912 -24.821 1.00 76.56 92 VAL A O 1
ATOM 716 N N . LYS A 1 93 ? 24.305 -2.024 -24.197 1.00 78.06 93 LYS A N 1
ATOM 717 C CA . LYS A 1 93 ? 23.732 -2.117 -25.544 1.00 78.06 93 LYS A CA 1
ATOM 718 C C . LYS A 1 93 ? 22.709 -1.001 -25.734 1.00 78.06 93 LYS A C 1
ATOM 720 O O . LYS A 1 93 ? 21.732 -0.936 -24.995 1.00 78.06 93 LYS A O 1
ATOM 725 N N . LYS A 1 94 ? 22.874 -0.182 -26.779 1.00 77.19 94 LYS A N 1
ATOM 726 C CA . LYS A 1 94 ? 21.799 0.710 -27.237 1.00 77.19 94 LYS A CA 1
ATOM 727 C C . LYS A 1 94 ? 20.654 -0.140 -27.775 1.00 77.19 94 LYS A C 1
ATOM 729 O O . LYS A 1 94 ? 20.771 -0.751 -28.835 1.00 77.19 94 LYS A O 1
ATOM 734 N N . ILE A 1 95 ? 19.585 -0.213 -26.998 1.00 83.88 95 ILE A N 1
ATOM 735 C CA . ILE A 1 95 ? 18.377 -0.970 -27.312 1.00 83.88 95 ILE A CA 1
ATOM 736 C C . ILE A 1 95 ? 17.364 -0.081 -28.036 1.00 83.88 95 ILE A C 1
ATOM 738 O O . ILE A 1 95 ? 17.408 1.145 -27.948 1.00 83.88 95 ILE A O 1
ATOM 742 N N . THR A 1 96 ? 16.452 -0.705 -28.771 1.00 87.88 96 THR A N 1
ATOM 743 C CA . THR A 1 96 ? 15.315 -0.026 -29.404 1.00 87.88 96 THR A CA 1
ATOM 744 C C . THR A 1 96 ? 14.103 -0.098 -28.484 1.00 87.88 96 THR A C 1
ATOM 746 O O . THR A 1 96 ? 14.074 -0.884 -27.532 1.00 87.88 96 THR A O 1
ATOM 749 N N . MET A 1 97 ? 13.080 0.717 -28.734 1.00 86.12 97 MET A N 1
ATOM 750 C CA . MET A 1 97 ? 11.884 0.743 -27.885 1.00 86.12 97 MET A CA 1
ATOM 751 C C . MET A 1 97 ? 11.167 -0.619 -27.842 1.00 86.12 97 MET A C 1
ATOM 753 O O . MET A 1 97 ? 10.657 -1.032 -26.797 1.00 86.12 97 MET A O 1
ATOM 757 N N . PHE A 1 98 ? 11.184 -1.358 -28.955 1.00 87.44 98 PHE A N 1
ATOM 758 C CA . PHE A 1 98 ? 10.673 -2.727 -29.025 1.00 87.44 98 PHE A CA 1
ATOM 759 C C . PHE A 1 98 ? 11.459 -3.680 -28.108 1.00 87.44 98 PHE A C 1
ATOM 761 O O . PHE A 1 98 ? 10.864 -4.367 -27.270 1.00 87.44 98 PHE A O 1
ATOM 768 N N . GLU A 1 99 ? 12.796 -3.691 -28.227 1.00 88.94 99 GLU A N 1
ATOM 769 C CA . GLU A 1 99 ? 13.677 -4.513 -27.385 1.00 88.94 99 GLU A CA 1
ATOM 770 C C . GLU A 1 99 ? 13.531 -4.149 -25.900 1.00 88.94 99 GLU A C 1
ATOM 772 O O . GLU A 1 99 ? 13.484 -5.037 -25.049 1.00 88.94 99 GLU A O 1
ATOM 777 N N . TYR A 1 100 ? 13.393 -2.860 -25.588 1.00 90.06 100 TYR A N 1
ATOM 778 C CA . TYR A 1 100 ? 13.194 -2.354 -24.233 1.00 90.06 100 TYR A CA 1
ATOM 779 C C . TYR A 1 100 ? 11.951 -2.944 -23.563 1.00 90.06 100 TYR A C 1
ATOM 781 O O . TYR A 1 100 ? 12.049 -3.536 -22.486 1.00 90.06 100 TYR A O 1
ATOM 789 N N . VAL A 1 101 ? 10.791 -2.856 -24.220 1.00 90.56 101 VAL A N 1
ATOM 790 C CA . VAL A 1 101 ? 9.529 -3.388 -23.680 1.00 90.56 101 VAL A CA 1
ATOM 791 C C . VAL A 1 101 ? 9.589 -4.913 -23.543 1.00 90.56 101 VAL A C 1
ATOM 793 O O . VAL A 1 101 ? 9.154 -5.458 -22.528 1.00 90.56 101 VAL A O 1
ATOM 796 N N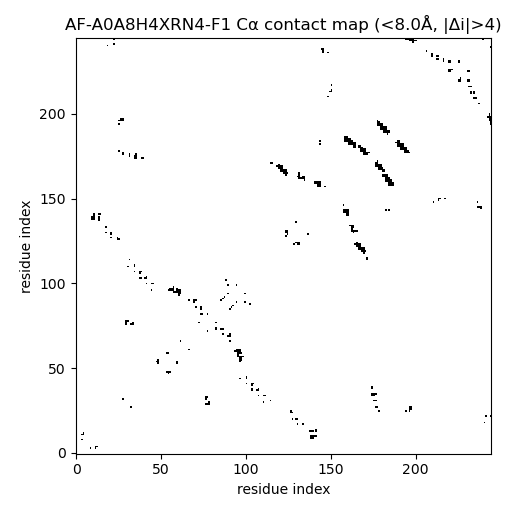 . GLN A 1 102 ? 10.149 -5.613 -24.534 1.00 91.31 102 GLN A N 1
ATOM 797 C CA . GLN A 1 102 ? 10.315 -7.072 -24.505 1.00 91.31 102 GLN A CA 1
ATOM 798 C C . GLN A 1 102 ? 11.198 -7.524 -23.335 1.00 91.31 102 GLN A C 1
ATOM 800 O O . GLN A 1 102 ? 10.827 -8.436 -22.590 1.00 91.31 102 GLN A O 1
ATOM 805 N N . LYS A 1 103 ? 12.352 -6.874 -23.139 1.00 91.56 103 LYS A N 1
ATOM 806 C CA . LYS A 1 103 ? 13.263 -7.181 -22.033 1.00 91.56 103 LYS A CA 1
ATOM 807 C C . LYS A 1 103 ? 12.620 -6.879 -20.683 1.00 91.56 103 LYS A C 1
ATOM 809 O O . LYS A 1 103 ? 12.670 -7.736 -19.807 1.00 91.56 103 LYS A O 1
ATOM 814 N N . LEU A 1 104 ? 11.970 -5.724 -20.519 1.00 91.94 104 LEU A N 1
ATOM 815 C CA . LEU A 1 104 ? 11.299 -5.375 -19.262 1.00 91.94 104 LEU A CA 1
ATOM 816 C C . LEU A 1 104 ? 10.192 -6.362 -18.882 1.00 91.94 104 LEU A C 1
ATOM 818 O O . LEU A 1 104 ? 10.067 -6.689 -17.705 1.00 91.94 104 LEU A O 1
ATOM 822 N N . ARG A 1 105 ? 9.436 -6.893 -19.853 1.00 92.62 105 ARG A N 1
ATOM 823 C CA . ARG A 1 105 ? 8.460 -7.968 -19.599 1.00 92.62 105 ARG A CA 1
ATOM 824 C C . ARG A 1 105 ? 9.135 -9.221 -19.043 1.00 92.62 105 ARG A C 1
ATOM 826 O O . ARG A 1 105 ? 8.745 -9.689 -17.983 1.00 92.62 105 ARG A O 1
ATOM 833 N N . ARG A 1 106 ? 10.206 -9.699 -19.688 1.00 93.44 106 ARG A N 1
ATOM 834 C CA . ARG A 1 106 ? 10.968 -10.869 -19.204 1.00 93.44 106 ARG A CA 1
ATOM 835 C C . ARG A 1 106 ? 11.549 -10.644 -17.811 1.00 93.44 106 ARG A C 1
ATOM 837 O O . ARG A 1 106 ? 11.576 -11.559 -16.996 1.00 93.44 106 ARG A O 1
ATOM 844 N N . TRP A 1 107 ? 12.042 -9.437 -17.547 1.00 91.12 107 TRP A N 1
ATOM 845 C CA . TRP A 1 107 ? 12.562 -9.060 -16.238 1.00 91.12 107 TRP A CA 1
ATOM 846 C C . TRP A 1 107 ? 11.462 -9.061 -15.176 1.00 91.12 107 TRP A C 1
ATOM 848 O O . TRP A 1 107 ? 11.654 -9.675 -14.130 1.00 91.12 107 TRP A O 1
ATOM 858 N N . ARG A 1 108 ? 10.301 -8.456 -15.458 1.00 91.94 108 ARG A N 1
ATOM 859 C CA . ARG A 1 108 ? 9.123 -8.520 -14.584 1.00 91.94 108 ARG A CA 1
ATOM 860 C C . ARG A 1 108 ? 8.761 -9.970 -14.268 1.00 91.94 108 ARG A C 1
ATOM 862 O O . ARG A 1 108 ? 8.699 -10.311 -13.095 1.00 91.94 108 ARG A O 1
ATOM 869 N N . ASP A 1 109 ? 8.608 -10.815 -15.285 1.00 92.75 109 ASP A N 1
ATOM 870 C CA . ASP A 1 109 ? 8.175 -12.207 -15.107 1.00 92.75 109 ASP A CA 1
ATOM 871 C C . ASP A 1 109 ? 9.165 -13.001 -14.228 1.00 92.75 109 ASP A C 1
ATOM 873 O O . ASP A 1 109 ? 8.758 -13.718 -13.318 1.00 92.75 109 ASP A O 1
ATOM 877 N N . LYS A 1 110 ? 10.480 -12.796 -14.410 1.00 90.94 110 LYS A N 1
ATOM 878 C CA . LYS A 1 110 ? 11.519 -13.391 -13.545 1.00 90.94 110 LYS A CA 1
ATOM 879 C C . LYS A 1 110 ? 11.434 -12.913 -12.093 1.00 90.94 110 LYS A C 1
ATOM 881 O O . LYS A 1 110 ? 11.675 -13.693 -11.172 1.00 90.94 110 LYS A O 1
ATOM 886 N N . PHE A 1 111 ? 11.155 -11.628 -11.875 1.00 89.06 111 PHE A N 1
ATOM 887 C CA . PHE A 1 111 ? 10.988 -11.088 -10.527 1.00 89.06 111 PHE A CA 1
ATOM 888 C C . PHE A 1 111 ? 9.711 -11.606 -9.873 1.00 89.06 111 PHE A C 1
ATOM 890 O O . PHE A 1 111 ? 9.763 -11.990 -8.708 1.00 89.06 111 PHE A O 1
ATOM 897 N N . GLU A 1 112 ? 8.601 -11.659 -10.607 1.00 90.81 112 GLU A N 1
ATOM 898 C CA . GLU A 1 112 ? 7.342 -12.228 -10.125 1.00 90.81 112 GLU A CA 1
ATOM 899 C C . GLU A 1 112 ? 7.533 -13.689 -9.709 1.00 90.81 112 GLU A C 1
ATOM 901 O O . GLU A 1 112 ? 7.211 -14.036 -8.577 1.00 90.81 112 GLU A O 1
ATOM 906 N N . GLU A 1 113 ? 8.187 -14.507 -10.537 1.00 91.56 113 GLU A N 1
ATOM 907 C CA . GLU A 1 113 ? 8.483 -15.903 -10.204 1.00 91.56 113 GLU A CA 1
ATOM 908 C C . GLU A 1 113 ? 9.363 -16.031 -8.947 1.00 91.56 113 GLU A C 1
ATOM 910 O O . GLU A 1 113 ? 9.111 -16.868 -8.077 1.00 91.56 113 GLU A O 1
ATOM 915 N N . LYS A 1 114 ? 10.392 -15.183 -8.804 1.00 89.62 114 LYS A N 1
ATOM 916 C CA . LYS A 1 114 ? 11.250 -15.167 -7.606 1.00 89.62 114 LYS A CA 1
ATOM 917 C C . LYS A 1 114 ? 10.467 -14.770 -6.350 1.00 89.62 114 LYS A C 1
ATOM 919 O O . LYS A 1 114 ? 10.729 -15.315 -5.277 1.00 89.62 114 LYS A O 1
ATOM 924 N N . LEU A 1 115 ? 9.559 -13.801 -6.462 1.00 88.69 115 LEU A N 1
ATOM 925 C CA . LEU A 1 115 ? 8.743 -13.318 -5.348 1.00 88.69 115 LEU A CA 1
ATOM 926 C C . LEU A 1 115 ? 7.665 -14.334 -4.958 1.00 88.69 115 LEU A C 1
ATOM 928 O O . LEU A 1 115 ? 7.466 -14.551 -3.767 1.00 88.69 115 LEU A O 1
ATOM 932 N N . ASP A 1 116 ? 7.047 -15.007 -5.928 1.00 89.62 116 ASP A N 1
ATOM 933 C CA . ASP A 1 116 ? 5.997 -16.007 -5.698 1.00 89.62 116 ASP A CA 1
ATOM 934 C C . ASP A 1 116 ? 6.527 -17.285 -5.029 1.00 89.62 116 ASP A C 1
ATOM 936 O O . ASP A 1 116 ? 5.791 -17.969 -4.322 1.00 89.62 116 ASP A O 1
ATOM 940 N N . ARG A 1 117 ? 7.828 -17.580 -5.170 1.00 90.62 117 ARG A N 1
ATOM 941 C CA . ARG A 1 117 ? 8.499 -18.671 -4.438 1.00 90.62 117 ARG A CA 1
ATOM 942 C C . ARG A 1 117 ? 8.698 -18.385 -2.944 1.00 90.62 117 ARG A C 1
ATOM 944 O O . ARG A 1 117 ? 9.095 -19.289 -2.209 1.00 90.62 117 ARG A O 1
ATOM 951 N N . ARG A 1 118 ? 8.499 -17.147 -2.477 1.00 88.44 118 ARG A N 1
ATOM 952 C CA . ARG A 1 118 ? 8.685 -16.789 -1.062 1.00 88.44 118 ARG A CA 1
ATOM 953 C C . ARG A 1 118 ? 7.520 -17.298 -0.208 1.00 88.44 118 ARG A C 1
ATOM 955 O O . ARG A 1 118 ? 6.390 -17.360 -0.688 1.00 88.44 118 ARG A O 1
ATOM 962 N N . PRO A 1 119 ? 7.756 -17.599 1.082 1.00 89.19 119 PRO A N 1
ATOM 963 C CA . PRO A 1 119 ? 6.668 -17.929 1.990 1.00 89.19 119 PRO A CA 1
ATOM 964 C C . PRO A 1 119 ? 5.713 -16.734 2.119 1.00 89.19 119 PRO A C 1
ATOM 966 O O . PRO A 1 119 ? 6.132 -15.619 2.445 1.00 89.19 119 PRO A O 1
ATOM 969 N N . GLN A 1 120 ? 4.426 -16.987 1.864 1.00 88.25 120 GLN A N 1
ATOM 970 C CA . GLN A 1 120 ? 3.356 -15.982 1.909 1.00 88.25 120 GLN A CA 1
ATOM 971 C C . GLN A 1 120 ? 2.969 -15.573 3.336 1.00 88.25 120 GLN A C 1
ATOM 973 O O . GLN A 1 120 ? 2.296 -14.565 3.513 1.00 88.25 120 GLN A O 1
ATOM 978 N N . SER A 1 121 ? 3.389 -16.333 4.348 1.00 91.38 121 SER A N 1
ATOM 979 C CA . SER A 1 121 ? 3.229 -15.991 5.761 1.00 91.38 121 SER A CA 1
ATOM 980 C C . SER A 1 121 ? 4.580 -16.066 6.456 1.00 91.38 121 SER A C 1
ATOM 982 O O . SER A 1 121 ? 5.376 -16.969 6.188 1.00 91.38 121 SER A O 1
ATOM 984 N N . GLN A 1 122 ? 4.849 -15.098 7.323 1.00 92.12 122 GLN A N 1
ATOM 985 C CA . GLN A 1 122 ? 6.062 -15.019 8.126 1.00 92.12 122 GLN A CA 1
ATOM 986 C C . GLN A 1 122 ? 5.712 -14.563 9.543 1.00 92.12 122 GLN A C 1
ATOM 988 O O . GLN A 1 122 ? 4.785 -13.776 9.738 1.00 92.12 122 GLN A O 1
ATOM 993 N N . SER A 1 123 ? 6.473 -15.040 10.530 1.00 94.19 123 SER A N 1
ATOM 994 C CA . SER A 1 123 ? 6.260 -14.656 11.927 1.00 94.19 123 SER A CA 1
ATOM 995 C C . SER A 1 123 ? 6.607 -13.181 12.157 1.00 94.19 123 SER A C 1
ATOM 997 O O . SER A 1 123 ? 7.654 -12.695 11.726 1.00 94.19 123 SER A O 1
ATOM 999 N N . LEU A 1 124 ? 5.745 -12.478 12.887 1.00 93.06 124 LEU A N 1
ATOM 1000 C CA . LEU A 1 124 ? 5.900 -11.095 13.319 1.00 93.06 124 LEU A CA 1
ATOM 1001 C C . LEU A 1 124 ? 7.153 -10.920 14.175 1.00 93.06 124 LEU A C 1
ATOM 1003 O O . LEU A 1 124 ? 7.778 -9.869 14.102 1.00 93.06 124 LEU A O 1
ATOM 1007 N N . GLU A 1 125 ? 7.555 -11.944 14.929 1.00 92.31 125 GLU A N 1
ATOM 1008 C CA . GLU A 1 125 ? 8.771 -11.920 15.750 1.00 92.31 125 GLU A CA 1
ATOM 1009 C C . GLU A 1 125 ? 10.037 -11.724 14.907 1.00 92.31 125 GLU A C 1
ATOM 1011 O O . GLU A 1 125 ? 10.970 -1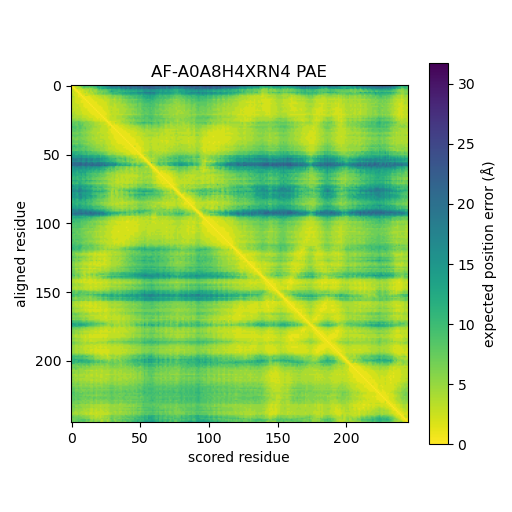1.060 15.348 1.00 92.31 125 GLU A O 1
ATOM 1016 N N . VAL A 1 126 ? 10.046 -12.228 13.664 1.00 90.62 126 VAL A N 1
ATOM 1017 C CA . VAL A 1 126 ? 11.162 -12.041 12.718 1.00 90.62 126 VAL A CA 1
ATOM 1018 C C . VAL A 1 126 ? 11.259 -10.584 12.261 1.00 90.62 126 VAL A C 1
ATOM 1020 O O . VAL A 1 126 ? 12.351 -10.090 11.991 1.00 90.62 126 VAL A O 1
ATOM 1023 N N . TYR A 1 127 ? 10.124 -9.885 12.185 1.00 88.69 127 TYR A N 1
ATOM 1024 C CA . TYR A 1 127 ? 10.074 -8.473 11.812 1.00 88.69 127 TYR A CA 1
ATOM 1025 C C . TYR A 1 127 ? 10.331 -7.556 13.006 1.00 88.69 127 TYR A C 1
ATOM 1027 O O . TYR A 1 127 ? 11.174 -6.667 12.947 1.00 88.69 127 TYR A O 1
ATOM 1035 N N . SER A 1 128 ? 9.564 -7.726 14.079 1.00 91.81 128 SER A N 1
ATOM 1036 C CA . SER A 1 128 ? 9.603 -6.866 15.254 1.00 91.81 128 SER A CA 1
ATOM 1037 C C . SER A 1 128 ? 9.183 -7.643 16.506 1.00 91.81 128 SER A C 1
ATOM 1039 O O . SER A 1 128 ? 7.984 -7.759 16.781 1.00 91.81 128 SER A O 1
ATOM 1041 N N . PRO A 1 129 ? 10.153 -8.081 17.330 1.00 90.81 129 PRO A N 1
ATOM 1042 C CA . PRO A 1 129 ? 9.877 -8.686 18.636 1.00 90.81 129 PRO A CA 1
ATOM 1043 C C . PRO A 1 129 ? 9.067 -7.763 19.561 1.00 90.81 129 PRO A C 1
ATOM 1045 O O . PRO A 1 129 ? 8.247 -8.194 20.362 1.00 90.81 129 PRO A O 1
ATOM 1048 N N . ARG A 1 130 ? 9.237 -6.444 19.419 1.00 90.38 130 ARG A N 1
ATOM 1049 C CA . ARG A 1 130 ? 8.491 -5.464 20.222 1.00 90.38 130 ARG A CA 1
ATOM 1050 C C . ARG A 1 130 ? 7.002 -5.417 19.881 1.00 90.38 130 ARG A C 1
ATOM 1052 O O . ARG A 1 130 ? 6.199 -5.127 20.762 1.00 90.38 130 ARG A O 1
ATOM 1059 N N . LEU A 1 131 ? 6.621 -5.661 18.622 1.00 91.25 131 LEU A N 1
ATOM 1060 C CA . LEU A 1 131 ? 5.207 -5.694 18.234 1.00 91.25 131 LEU A CA 1
ATOM 1061 C C . LEU A 1 131 ? 4.536 -7.013 18.627 1.00 91.25 131 LEU A C 1
ATOM 1063 O O . LEU A 1 131 ? 3.365 -6.990 19.004 1.00 91.25 131 LEU A O 1
ATOM 1067 N N . SER A 1 132 ? 5.251 -8.142 18.589 1.00 91.94 132 SER A N 1
ATOM 1068 C CA . SER A 1 132 ? 4.716 -9.414 19.100 1.00 91.94 132 SER A CA 1
ATOM 1069 C C . SER A 1 132 ? 4.482 -9.351 20.614 1.00 91.94 132 SER A C 1
ATOM 1071 O O . SER A 1 132 ? 3.429 -9.771 21.094 1.00 91.94 132 SER A O 1
ATOM 1073 N N . GLU A 1 133 ? 5.392 -8.720 21.357 1.00 92.06 133 GLU A N 1
ATOM 1074 C CA . GLU A 1 133 ? 5.288 -8.513 22.808 1.00 92.06 133 GLU A CA 1
ATOM 1075 C C . GLU A 1 133 ? 4.480 -7.265 23.208 1.00 92.06 133 GLU A C 1
ATOM 1077 O O . GLU A 1 133 ? 4.379 -6.937 24.392 1.00 92.06 133 GLU A O 1
ATOM 1082 N N . PHE A 1 134 ? 3.845 -6.578 22.252 1.00 91.25 134 PHE A N 1
ATOM 1083 C CA . PHE A 1 134 ? 3.133 -5.317 22.495 1.00 91.25 134 PHE A CA 1
ATOM 1084 C C . PHE A 1 134 ? 2.102 -5.410 23.626 1.00 91.25 134 PHE A C 1
ATOM 1086 O O . PHE A 1 134 ? 1.911 -4.458 24.378 1.00 91.25 134 PHE A O 1
ATOM 1093 N N . ARG A 1 135 ? 1.457 -6.572 23.787 1.00 89.44 135 ARG A N 1
ATOM 1094 C CA . ARG A 1 135 ? 0.489 -6.816 24.867 1.00 89.44 135 ARG A CA 1
ATOM 1095 C C . ARG A 1 135 ? 1.086 -6.590 26.259 1.00 89.44 135 ARG A C 1
ATOM 1097 O O . ARG A 1 135 ? 0.368 -6.124 27.137 1.00 89.44 135 ARG A O 1
ATOM 1104 N N . PHE A 1 136 ? 2.356 -6.938 26.446 1.00 90.00 136 PHE A N 1
ATOM 1105 C CA . PHE A 1 136 ? 3.064 -6.853 27.725 1.00 90.00 136 PHE A CA 1
ATOM 1106 C C . PHE A 1 136 ? 3.819 -5.531 27.882 1.00 90.00 136 PHE A C 1
ATOM 1108 O O . PHE A 1 136 ? 4.010 -5.065 28.999 1.00 90.00 136 PHE A O 1
ATOM 1115 N N . LEU A 1 137 ? 4.233 -4.926 26.764 1.00 87.50 137 LEU A N 1
ATOM 1116 C CA . LEU A 1 137 ? 5.017 -3.690 26.738 1.00 87.50 137 LEU A CA 1
ATOM 1117 C C . LEU A 1 137 ? 4.162 -2.412 26.684 1.00 87.50 137 LEU A C 1
ATOM 1119 O O . LEU A 1 137 ? 4.705 -1.319 26.838 1.00 87.50 137 LEU A O 1
ATOM 1123 N N . LYS A 1 138 ? 2.848 -2.513 26.433 1.00 85.31 138 LYS A N 1
ATOM 1124 C CA . LYS A 1 138 ? 1.960 -1.341 26.392 1.00 85.31 138 LYS A CA 1
ATOM 1125 C C . LYS A 1 138 ? 1.768 -0.756 27.794 1.00 85.31 138 LYS A C 1
ATOM 1127 O O . LYS A 1 138 ? 1.420 -1.473 28.728 1.00 85.31 138 LYS A O 1
ATOM 1132 N N . PHE A 1 139 ? 1.959 0.556 27.920 1.00 84.62 139 PHE A N 1
ATOM 1133 C CA . PHE A 1 139 ? 1.772 1.273 29.186 1.00 84.62 139 PHE A CA 1
ATOM 1134 C C . PHE A 1 139 ? 0.317 1.688 29.414 1.00 84.62 139 PHE A C 1
ATOM 1136 O O . PHE A 1 139 ? -0.122 1.811 30.552 1.00 84.62 139 PHE A O 1
ATOM 1143 N N . GLU A 1 140 ? -0.422 1.911 28.329 1.00 88.44 140 GLU A N 1
ATOM 1144 C CA . GLU A 1 140 ? -1.818 2.333 28.350 1.00 88.44 140 GLU A CA 1
ATOM 1145 C C . GLU A 1 140 ? -2.581 1.652 27.211 1.00 88.44 140 GLU A C 1
ATOM 1147 O O . GLU A 1 140 ? -1.990 1.130 26.256 1.00 88.44 140 GLU A O 1
ATOM 1152 N N . GLU A 1 141 ? -3.905 1.615 27.318 1.00 88.69 141 GLU A N 1
ATOM 1153 C CA . GLU A 1 141 ? -4.736 0.993 26.300 1.00 88.69 141 GLU A CA 1
ATOM 1154 C C . GLU A 1 141 ? -4.808 1.861 25.040 1.00 88.69 141 GLU A C 1
ATOM 1156 O O . GLU A 1 141 ? -5.233 3.012 25.067 1.00 88.69 141 GLU A O 1
ATOM 1161 N N . VAL A 1 142 ? -4.400 1.278 23.913 1.00 92.94 142 VAL A N 1
ATOM 1162 C CA . VAL A 1 142 ? -4.395 1.938 22.605 1.00 92.94 142 VAL A CA 1
ATOM 1163 C C . VAL A 1 142 ? -5.597 1.461 21.800 1.00 92.94 142 VAL A C 1
ATOM 1165 O O . VAL A 1 142 ? -5.849 0.261 21.701 1.00 92.94 142 VAL A O 1
ATOM 1168 N N . GLU A 1 143 ? -6.338 2.386 21.202 1.00 94.56 143 GLU A N 1
ATOM 1169 C CA . GLU A 1 143 ? -7.462 2.074 20.316 1.00 94.56 143 GLU A CA 1
ATOM 1170 C C . GLU A 1 143 ? -6.987 1.622 18.930 1.00 94.56 143 GLU A C 1
ATOM 1172 O O . GLU A 1 143 ? -5.950 2.065 18.430 1.00 94.56 143 GLU A O 1
ATOM 1177 N N . VAL A 1 144 ? -7.753 0.741 18.277 1.00 95.12 144 VAL A N 1
ATOM 1178 C CA . VAL A 1 144 ? -7.433 0.295 16.915 1.00 95.12 144 VAL A CA 1
ATOM 1179 C C . VAL A 1 144 ? -7.445 1.509 15.968 1.00 95.12 144 VAL A C 1
ATOM 1181 O O . VAL A 1 144 ? -8.449 2.236 15.936 1.00 95.12 144 VAL A O 1
ATOM 1184 N N . PRO A 1 145 ? -6.375 1.741 15.178 1.00 94.25 145 PRO A N 1
ATOM 1185 C CA . PRO A 1 145 ? -6.266 2.920 14.328 1.00 94.25 145 PRO A CA 1
ATOM 1186 C C . PRO A 1 145 ? -7.402 3.037 13.306 1.00 94.25 145 PRO A C 1
ATOM 1188 O O . PRO A 1 145 ? -7.859 2.054 12.728 1.00 94.25 145 PRO A O 1
ATOM 1191 N N . GLY A 1 146 ? -7.831 4.272 13.036 1.00 91.69 146 GLY A N 1
ATOM 1192 C CA . GLY A 1 146 ? -8.809 4.581 11.987 1.00 91.69 146 GLY A CA 1
ATOM 1193 C C . GLY A 1 146 ? -10.269 4.599 12.441 1.00 91.69 146 GLY A C 1
ATOM 1194 O O . GLY A 1 146 ? -11.118 5.051 11.678 1.00 91.69 146 GLY A O 1
ATOM 1195 N N . GLN A 1 147 ? -10.579 4.209 13.680 1.00 92.94 147 GLN A N 1
ATOM 1196 C CA . GLN A 1 147 ? -11.952 4.269 14.202 1.00 92.94 147 GLN A CA 1
ATOM 1197 C C . GLN A 1 147 ? -12.511 5.695 14.271 1.00 92.94 147 GLN A C 1
ATOM 1199 O O . GLN A 1 147 ? -13.665 5.898 13.914 1.00 92.94 147 GLN A O 1
ATOM 1204 N N . TYR A 1 148 ? -11.681 6.690 14.595 1.00 91.81 148 TYR A N 1
ATOM 1205 C CA . TYR A 1 148 ? -12.062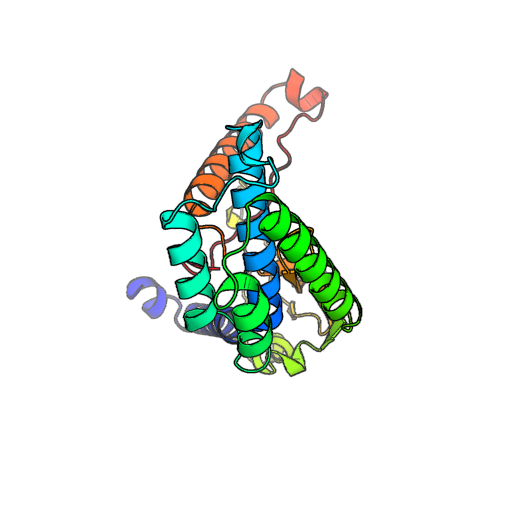 8.112 14.564 1.00 91.81 148 TYR A CA 1
ATOM 1206 C C . TYR A 1 148 ? -12.382 8.646 13.166 1.00 91.81 148 TYR A C 1
ATOM 1208 O O . TYR A 1 148 ? -12.995 9.701 13.033 1.00 91.81 148 TYR A O 1
ATOM 1216 N N . LEU A 1 149 ? -11.967 7.943 12.106 1.00 88.56 149 LEU A N 1
ATOM 1217 C CA . LEU A 1 149 ? -12.361 8.319 10.750 1.00 88.56 149 LEU A CA 1
ATOM 1218 C C . LEU A 1 149 ? -13.824 7.967 10.493 1.00 88.56 149 LEU A C 1
ATOM 1220 O O . LEU A 1 149 ? -14.426 8.545 9.596 1.00 88.56 149 LEU A O 1
ATOM 1224 N N . LEU A 1 150 ? -14.390 7.016 11.239 1.00 84.38 150 LEU A N 1
ATOM 1225 C CA . LEU A 1 150 ? -15.807 6.691 11.195 1.00 84.38 150 LEU A CA 1
ATOM 1226 C C . LEU A 1 150 ? -16.564 7.759 11.986 1.00 84.38 150 LEU A C 1
ATOM 1228 O O . LEU A 1 150 ? -16.204 8.071 13.115 1.00 84.38 150 LEU A O 1
ATOM 1232 N N . HIS A 1 151 ? -17.627 8.315 11.404 1.00 83.94 151 HIS A N 1
ATOM 1233 C CA . HIS A 1 151 ? -18.462 9.322 12.065 1.00 83.94 151 HIS A CA 1
ATOM 1234 C C . HIS A 1 151 ? -19.377 8.652 13.100 1.00 83.94 151 HIS A C 1
ATOM 1236 O O . HIS A 1 151 ? -20.583 8.531 12.891 1.00 83.94 151 HIS A O 1
ATOM 1242 N N . LYS A 1 152 ? -18.774 8.136 14.173 1.00 85.06 152 LYS A N 1
ATOM 1243 C CA . LYS A 1 152 ? -19.460 7.620 15.356 1.00 85.06 152 LYS A CA 1
ATOM 1244 C C . LYS A 1 152 ? -19.545 8.735 16.396 1.00 85.06 152 LYS A C 1
ATOM 1246 O O . LYS A 1 152 ? -18.566 9.436 16.623 1.00 85.06 152 LYS A O 1
ATOM 1251 N N . ASP A 1 153 ? -20.701 8.868 17.040 1.00 82.50 153 ASP A N 1
ATOM 1252 C CA . ASP A 1 153 ? -20.959 9.963 17.987 1.00 82.50 153 ASP A CA 1
ATOM 1253 C C . ASP A 1 153 ? -20.223 9.795 19.328 1.00 82.50 153 ASP A C 1
ATOM 1255 O O . ASP A 1 153 ? -19.980 10.774 20.030 1.00 82.50 153 ASP A O 1
ATOM 1259 N N . LYS A 1 154 ? -19.874 8.558 19.702 1.00 89.81 154 LYS A N 1
ATOM 1260 C CA . LYS A 1 154 ? -19.211 8.222 20.971 1.00 89.81 154 LYS A CA 1
ATOM 1261 C C . LYS A 1 154 ? -17.970 7.364 20.733 1.00 89.81 154 LYS A C 1
ATOM 1263 O O . LYS A 1 154 ? -17.956 6.533 19.827 1.00 89.81 154 LYS A O 1
ATOM 1268 N N . ASN A 1 155 ? -16.968 7.533 21.596 1.00 89.06 155 ASN A N 1
ATOM 1269 C CA . ASN A 1 155 ? -15.732 6.742 21.619 1.00 89.06 155 ASN A CA 1
ATOM 1270 C C . ASN A 1 155 ? -15.772 5.559 22.605 1.00 89.06 155 ASN A C 1
ATOM 1272 O O . ASN A 1 155 ? -14.870 4.734 22.598 1.00 89.06 155 ASN A O 1
ATOM 1276 N N . GLN A 1 156 ? -16.811 5.451 23.441 1.00 88.62 156 GLN A N 1
ATOM 1277 C CA . GLN A 1 156 ? -16.928 4.387 24.452 1.00 88.62 156 GLN A CA 1
ATOM 1278 C C . GLN A 1 156 ? -16.940 2.979 23.836 1.00 88.62 156 GLN A C 1
ATOM 1280 O O . GLN A 1 156 ? -16.422 2.046 24.437 1.00 88.62 156 GLN A O 1
ATOM 1285 N N . ASP A 1 157 ? -17.468 2.853 22.616 1.00 88.25 157 ASP A N 1
ATOM 1286 C CA . ASP A 1 157 ? -17.563 1.586 21.884 1.00 88.25 157 ASP A CA 1
ATOM 1287 C C . ASP A 1 157 ? -16.335 1.317 20.996 1.00 88.25 157 ASP A C 1
ATOM 1289 O O . ASP A 1 157 ? -16.395 0.495 20.076 1.00 88.25 157 ASP A O 1
ATOM 1293 N N . PHE A 1 158 ? -15.243 2.071 21.168 1.00 94.19 158 PHE A N 1
ATOM 1294 C CA . PHE A 1 158 ? -14.055 1.889 20.341 1.00 94.19 158 PHE A CA 1
ATOM 1295 C C . PHE A 1 158 ? -13.283 0.657 20.781 1.00 94.19 158 PHE A C 1
ATOM 1297 O O . PHE A 1 158 ? -12.972 0.449 21.954 1.00 94.19 158 PHE A O 1
ATOM 1304 N N . VAL A 1 159 ? -12.944 -0.161 19.792 1.00 95.06 159 VAL A N 1
ATOM 1305 C CA . VAL A 1 159 ? -12.193 -1.387 20.009 1.00 95.06 159 VAL A CA 1
ATOM 1306 C C . VAL A 1 159 ? -10.763 -1.019 20.372 1.00 95.06 159 VAL A C 1
ATOM 1308 O O . VAL A 1 159 ? -10.094 -0.268 19.656 1.00 95.06 159 VAL A O 1
ATOM 1311 N N . ARG A 1 160 ? -10.277 -1.562 21.482 1.00 94.88 160 ARG A N 1
ATOM 1312 C CA . ARG A 1 160 ? -8.894 -1.389 21.925 1.00 94.88 160 ARG A CA 1
ATOM 1313 C C . ARG A 1 160 ? -8.047 -2.575 21.497 1.00 94.88 160 ARG A C 1
ATOM 1315 O O . ARG A 1 160 ? -8.552 -3.686 21.348 1.00 94.88 160 ARG A O 1
ATOM 1322 N N . ILE A 1 161 ? -6.763 -2.332 21.274 1.00 95.56 161 ILE A N 1
ATOM 1323 C CA . ILE A 1 161 ? -5.800 -3.342 20.848 1.00 95.56 161 ILE A CA 1
ATOM 1324 C C . ILE A 1 161 ? -5.518 -4.285 22.022 1.00 95.56 161 ILE A C 1
ATOM 1326 O O . ILE A 1 161 ? -4.980 -3.875 23.056 1.00 95.56 161 ILE A O 1
ATOM 1330 N N . ASP A 1 162 ? -5.829 -5.568 21.844 1.00 94.56 162 ASP A N 1
ATOM 1331 C CA . ASP A 1 162 ? -5.369 -6.626 22.742 1.00 94.56 162 ASP A CA 1
ATOM 1332 C C . ASP A 1 162 ? -3.899 -6.942 22.444 1.00 94.56 162 ASP A C 1
ATOM 1334 O O . ASP A 1 162 ? -3.016 -6.697 23.273 1.00 94.56 162 ASP A O 1
ATOM 1338 N N . ARG A 1 163 ? -3.649 -7.421 21.217 1.00 94.12 163 ARG A N 1
ATOM 1339 C CA . ARG A 1 163 ? -2.338 -7.854 20.720 1.00 94.12 163 ARG A CA 1
ATOM 1340 C C . ARG A 1 163 ? -2.263 -7.825 19.194 1.00 94.12 163 ARG A C 1
ATOM 1342 O O . ARG A 1 163 ? -3.286 -7.864 18.506 1.00 94.12 163 ARG A O 1
ATOM 1349 N N . PHE A 1 164 ? -1.047 -7.858 18.664 1.00 95.81 164 PHE A N 1
ATOM 1350 C CA . PHE A 1 164 ? -0.808 -8.181 17.260 1.00 95.81 164 PHE A CA 1
ATOM 1351 C C . PHE A 1 164 ? -0.803 -9.699 17.072 1.00 95.81 164 PHE A C 1
ATOM 1353 O O . PHE A 1 164 ? -0.356 -10.440 17.949 1.00 95.81 164 PHE A O 1
ATOM 1360 N N . LEU A 1 165 ? -1.350 -10.181 15.956 1.00 95.88 165 LEU A N 1
ATOM 1361 C CA . LEU A 1 165 ? -1.258 -11.600 15.623 1.00 95.88 165 LEU A CA 1
ATOM 1362 C C . LEU A 1 165 ? 0.151 -11.930 15.110 1.00 95.88 165 LEU A C 1
ATOM 1364 O O . LEU A 1 165 ? 0.760 -11.092 14.443 1.00 95.88 165 LEU A O 1
ATOM 1368 N N . PRO A 1 166 ? 0.657 -13.142 15.403 1.00 94.50 166 PRO A N 1
ATOM 1369 C CA . PRO A 1 166 ? 2.011 -13.534 15.037 1.00 94.50 166 PRO A CA 1
ATOM 1370 C C . PRO A 1 166 ? 2.183 -13.712 13.527 1.00 94.50 166 PRO A C 1
ATOM 1372 O O . PRO A 1 166 ? 3.288 -13.556 13.039 1.00 94.50 166 PRO A O 1
ATOM 1375 N N . ASP A 1 167 ? 1.126 -13.994 12.768 1.00 94.44 167 ASP A N 1
ATOM 1376 C CA . ASP A 1 167 ? 1.248 -14.226 11.327 1.00 94.44 167 ASP A CA 1
ATOM 1377 C C . ASP A 1 167 ? 1.112 -12.919 10.535 1.00 94.44 167 ASP A C 1
ATOM 1379 O O . ASP A 1 167 ? 0.045 -12.288 10.522 1.00 94.44 167 ASP A O 1
ATOM 1383 N N . VAL A 1 168 ? 2.184 -12.537 9.839 1.00 94.69 168 VAL A N 1
ATOM 1384 C CA . VAL A 1 168 ? 2.202 -11.435 8.872 1.00 94.69 168 VAL A CA 1
ATOM 1385 C C . VAL A 1 168 ? 2.121 -12.017 7.470 1.00 94.69 168 VAL A C 1
ATOM 1387 O O . VAL A 1 168 ? 3.007 -12.761 7.045 1.00 94.69 168 VAL A O 1
ATOM 1390 N N . ASP A 1 169 ? 1.084 -11.635 6.724 1.00 93.69 169 ASP A N 1
ATOM 1391 C CA . ASP A 1 169 ? 0.940 -12.101 5.347 1.00 93.69 169 ASP A CA 1
ATOM 1392 C C . ASP A 1 169 ? 1.752 -11.196 4.405 1.00 93.69 169 ASP A C 1
ATOM 1394 O O . ASP A 1 169 ? 1.623 -9.967 4.436 1.00 93.69 169 ASP A O 1
ATOM 1398 N N . LEU A 1 170 ? 2.558 -11.793 3.532 1.00 91.81 170 LEU A N 1
ATOM 1399 C CA . LEU A 1 170 ? 3.219 -11.121 2.420 1.00 91.81 170 LEU A CA 1
ATOM 1400 C C . LEU A 1 170 ? 2.315 -11.201 1.189 1.00 91.81 170 LEU A C 1
ATOM 1402 O O . LEU A 1 170 ? 2.112 -12.272 0.620 1.00 91.81 170 LEU A O 1
ATOM 1406 N N . VAL A 1 171 ? 1.773 -10.059 0.769 1.00 91.06 171 VAL A N 1
ATOM 1407 C CA . VAL A 1 171 ? 0.829 -9.981 -0.349 1.00 91.06 171 VAL A CA 1
ATOM 1408 C C . VAL A 1 171 ? 1.499 -9.300 -1.538 1.00 91.06 171 VAL A C 1
ATOM 1410 O O . VAL A 1 171 ? 1.763 -8.093 -1.523 1.00 91.06 171 VAL A O 1
ATOM 1413 N N . ARG A 1 172 ? 1.737 -10.072 -2.602 1.00 89.50 172 ARG A N 1
ATOM 1414 C CA . ARG A 1 172 ? 2.164 -9.547 -3.902 1.00 89.50 172 ARG A CA 1
ATOM 1415 C C . ARG A 1 172 ? 0.942 -9.103 -4.708 1.00 89.50 172 ARG A C 1
ATOM 1417 O O . ARG A 1 172 ? 0.070 -9.905 -5.024 1.00 89.50 172 ARG A O 1
ATOM 1424 N N . GLY A 1 173 ? 0.880 -7.819 -5.049 1.00 85.44 173 GLY A N 1
ATOM 1425 C CA . GLY A 1 173 ? -0.063 -7.282 -6.029 1.00 85.44 173 GLY A CA 1
ATOM 1426 C C . GLY A 1 173 ? 0.532 -7.217 -7.440 1.00 85.44 173 GLY A C 1
ATOM 1427 O O . GLY A 1 173 ? 1.668 -7.612 -7.682 1.00 85.44 173 GLY A O 1
ATOM 1428 N N . ILE A 1 174 ? -0.224 -6.635 -8.374 1.00 81.69 174 ILE A N 1
ATOM 1429 C CA . ILE A 1 174 ? 0.156 -6.527 -9.799 1.00 81.69 174 ILE A CA 1
ATOM 1430 C C . ILE A 1 174 ? 1.398 -5.638 -10.017 1.00 81.69 174 ILE A C 1
ATOM 1432 O O . ILE A 1 174 ? 2.114 -5.791 -10.997 1.00 81.69 174 ILE A O 1
ATOM 1436 N N . GLY A 1 175 ? 1.683 -4.707 -9.104 1.00 78.06 175 GLY A N 1
ATOM 1437 C CA . GLY A 1 175 ? 2.861 -3.835 -9.207 1.00 78.06 175 GLY A CA 1
ATOM 1438 C C . GLY A 1 175 ? 3.485 -3.433 -7.877 1.00 78.06 175 GLY A C 1
ATOM 1439 O O . GLY A 1 175 ? 4.526 -2.787 -7.863 1.00 78.06 175 GLY A O 1
ATOM 1440 N N . VAL A 1 176 ? 2.870 -3.804 -6.754 1.00 84.25 176 VAL A N 1
ATOM 1441 C CA . VAL A 1 176 ? 3.327 -3.433 -5.413 1.00 84.25 176 VAL A CA 1
ATOM 1442 C C . VAL A 1 176 ? 3.185 -4.644 -4.505 1.00 84.25 176 VAL A C 1
ATOM 1444 O O . VAL A 1 176 ? 2.159 -5.324 -4.532 1.00 84.25 176 VAL A O 1
ATOM 1447 N N . CYS A 1 177 ? 4.210 -4.896 -3.700 1.00 88.00 177 CYS A N 1
ATOM 1448 C CA . CYS A 1 177 ? 4.148 -5.844 -2.596 1.00 88.00 177 CYS A CA 1
ATOM 1449 C C . CYS A 1 177 ? 3.852 -5.073 -1.313 1.00 88.00 177 CYS A C 1
ATOM 1451 O O . CYS A 1 177 ? 4.350 -3.963 -1.123 1.00 88.00 177 CYS A O 1
ATOM 1453 N N . HIS A 1 178 ? 3.021 -5.641 -0.451 1.00 91.19 178 HIS A N 1
ATOM 1454 C CA . HIS A 1 178 ? 2.756 -5.081 0.865 1.00 91.19 178 HIS A CA 1
ATOM 1455 C C . HIS A 1 178 ? 2.659 -6.193 1.898 1.00 91.19 178 HIS A C 1
ATOM 1457 O O . HIS A 1 178 ? 2.444 -7.364 1.580 1.00 91.19 178 HIS A O 1
ATOM 1463 N N . ARG A 1 179 ? 2.809 -5.807 3.159 1.00 92.62 179 ARG A N 1
ATOM 1464 C CA . ARG A 1 179 ? 2.665 -6.714 4.294 1.00 92.62 179 ARG A CA 1
ATOM 1465 C C . ARG A 1 179 ? 1.336 -6.450 4.968 1.00 92.62 179 ARG A C 1
ATOM 1467 O O . ARG A 1 179 ? 0.972 -5.293 5.178 1.00 92.62 179 ARG A O 1
ATOM 1474 N N . ARG A 1 180 ? 0.611 -7.509 5.308 1.00 94.88 180 ARG A N 1
ATOM 1475 C CA . ARG A 1 180 ? -0.659 -7.425 6.019 1.00 94.88 180 ARG A CA 1
ATOM 1476 C C . ARG A 1 180 ? -0.459 -7.845 7.466 1.00 94.88 180 ARG A C 1
ATOM 1478 O O . ARG A 1 180 ? -0.246 -9.017 7.760 1.00 94.88 180 ARG A O 1
ATOM 1485 N N . LEU A 1 181 ? -0.546 -6.865 8.355 1.00 94.62 181 LEU A N 1
ATOM 1486 C CA . LEU A 1 181 ? -0.513 -7.049 9.798 1.00 94.62 181 LEU A CA 1
ATOM 1487 C C . LEU A 1 181 ? -1.942 -7.244 10.302 1.00 94.62 181 LEU A C 1
ATOM 1489 O O . LEU A 1 181 ? -2.850 -6.543 9.862 1.00 94.62 181 LEU A O 1
ATOM 1493 N N . LYS A 1 182 ? -2.165 -8.171 11.231 1.00 96.00 182 LYS A N 1
ATOM 1494 C CA . LYS A 1 182 ? -3.487 -8.386 11.830 1.00 96.00 182 LYS A CA 1
ATOM 1495 C C . LYS A 1 182 ? -3.454 -7.964 13.291 1.00 96.00 182 LYS A C 1
ATOM 1497 O O . LYS A 1 182 ? -2.610 -8.422 14.059 1.00 96.00 182 LYS A O 1
ATOM 1502 N N . ILE A 1 183 ? -4.385 -7.101 13.669 1.00 96.38 183 ILE A N 1
ATOM 1503 C CA . ILE A 1 183 ? -4.550 -6.609 15.035 1.00 96.38 183 ILE A CA 1
ATOM 1504 C C . ILE A 1 183 ? -5.767 -7.296 15.639 1.00 96.38 183 ILE A C 1
ATOM 1506 O O . ILE A 1 183 ? -6.835 -7.286 15.032 1.00 96.38 183 ILE A O 1
ATOM 1510 N N . ARG A 1 184 ? -5.618 -7.888 16.823 1.00 96.94 184 ARG A N 1
ATOM 1511 C CA . ARG A 1 184 ? -6.741 -8.438 17.583 1.00 96.94 184 ARG A CA 1
ATOM 1512 C C . ARG A 1 184 ? -7.262 -7.385 18.557 1.00 96.94 184 ARG A C 1
ATOM 1514 O O . ARG A 1 184 ? -6.485 -6.832 19.339 1.00 96.94 184 ARG A O 1
ATOM 1521 N N . GLY A 1 185 ? -8.560 -7.118 18.500 1.00 96.31 185 GLY A N 1
ATOM 1522 C CA . GLY A 1 185 ? -9.269 -6.275 19.454 1.00 96.31 185 GLY A CA 1
ATOM 1523 C C . GLY A 1 185 ? -9.545 -6.994 20.776 1.00 96.31 185 GLY A C 1
ATOM 1524 O O . GLY A 1 185 ? -9.591 -8.226 20.822 1.00 96.31 185 GLY A O 1
ATOM 1525 N N . LEU A 1 186 ? -9.762 -6.232 21.851 1.00 94.44 186 LEU A N 1
ATOM 1526 C CA . LEU A 1 186 ? -10.215 -6.766 23.147 1.00 94.44 186 LEU A CA 1
ATOM 1527 C C . LEU A 1 186 ? -11.586 -7.458 23.058 1.00 94.44 186 LEU A C 1
ATOM 1529 O O . LEU A 1 186 ? -11.865 -8.367 23.832 1.00 94.44 186 LEU A O 1
ATOM 1533 N N . ASP A 1 187 ? -12.413 -7.072 22.087 1.00 94.06 187 ASP A N 1
ATOM 1534 C CA . ASP A 1 187 ? -13.693 -7.715 21.759 1.00 94.06 187 ASP A CA 1
ATOM 1535 C C . ASP A 1 187 ? -13.528 -9.045 20.992 1.00 94.06 187 ASP A C 1
ATOM 1537 O O . ASP A 1 187 ? -14.507 -9.722 20.686 1.00 94.06 187 ASP A O 1
ATOM 1541 N N . GLY A 1 188 ? -12.290 -9.430 20.665 1.00 94.25 188 GLY A N 1
ATOM 1542 C CA . GLY A 1 188 ? -11.964 -10.621 19.887 1.00 94.25 188 GLY A CA 1
ATOM 1543 C C . GLY A 1 188 ? -12.013 -10.425 18.371 1.00 94.25 188 GLY A C 1
ATOM 1544 O O . GLY A 1 188 ? -11.650 -11.353 17.645 1.00 94.25 188 GLY A O 1
ATOM 1545 N N . SER A 1 189 ? -12.401 -9.245 17.881 1.00 96.31 189 SER A N 1
ATOM 1546 C CA . SER A 1 189 ? -12.401 -8.939 16.451 1.00 96.31 189 SER A CA 1
ATOM 1547 C C . SER A 1 189 ? -10.974 -8.889 15.887 1.00 96.31 189 SER A C 1
ATOM 1549 O O . SER A 1 189 ? -9.998 -8.642 16.600 1.00 96.31 189 SER A O 1
ATOM 1551 N N . ILE A 1 190 ? -10.829 -9.179 14.592 1.00 96.94 190 ILE A N 1
ATOM 1552 C CA . ILE A 1 190 ? -9.534 -9.177 13.902 1.00 96.94 190 ILE A CA 1
ATOM 1553 C C . ILE A 1 190 ? -9.563 -8.107 12.815 1.00 96.94 190 ILE A C 1
ATOM 1555 O O . ILE A 1 190 ? -10.367 -8.166 11.885 1.00 96.94 190 ILE A O 1
ATOM 1559 N N . HIS A 1 191 ? -8.643 -7.153 12.913 1.00 96.12 191 HIS A N 1
ATOM 1560 C CA . HIS A 1 191 ? -8.499 -6.032 11.995 1.00 96.12 191 HIS A CA 1
ATOM 1561 C C . HIS A 1 191 ? -7.219 -6.185 11.161 1.00 96.12 191 HIS A C 1
ATOM 1563 O O . HIS A 1 191 ? -6.118 -5.950 11.671 1.00 96.12 191 HIS A O 1
ATOM 1569 N N . PRO A 1 192 ? -7.322 -6.596 9.887 1.00 95.56 192 PRO A N 1
ATOM 1570 C CA . PRO A 1 192 ? -6.182 -6.631 8.984 1.00 95.56 192 PRO A CA 1
ATOM 1571 C C . PRO A 1 192 ? -5.851 -5.228 8.454 1.00 95.56 192 PRO A C 1
ATOM 1573 O O . PRO A 1 192 ? -6.708 -4.544 7.899 1.00 95.56 192 PRO A O 1
ATOM 1576 N N . PHE A 1 193 ? -4.585 -4.834 8.554 1.00 95.25 193 PHE A N 1
ATOM 1577 C CA . PHE A 1 193 ? -4.029 -3.601 8.005 1.00 95.25 193 PHE A CA 1
ATOM 1578 C C . PHE A 1 193 ? -2.955 -3.921 6.969 1.00 95.25 193 PHE A C 1
ATOM 1580 O O . PHE A 1 193 ? -2.021 -4.676 7.239 1.00 95.25 193 PHE A O 1
ATOM 1587 N N . ALA A 1 194 ? -3.074 -3.330 5.783 1.00 93.94 194 ALA A N 1
ATOM 1588 C CA . ALA A 1 194 ? -2.039 -3.377 4.758 1.00 93.94 194 ALA A CA 1
ATOM 1589 C C . ALA A 1 194 ? -1.037 -2.240 4.995 1.00 93.94 194 ALA A C 1
ATOM 1591 O O . ALA A 1 194 ? -1.388 -1.069 4.864 1.00 93.94 194 ALA A O 1
ATOM 1592 N N . VAL A 1 195 ? 0.206 -2.583 5.326 1.00 93.00 195 VAL A N 1
ATOM 1593 C CA . VAL A 1 195 ? 1.295 -1.615 5.488 1.00 93.00 195 VAL A CA 1
ATOM 1594 C C . VAL A 1 195 ? 1.873 -1.306 4.112 1.00 93.00 195 VAL A C 1
ATOM 1596 O O . VAL A 1 195 ? 2.498 -2.164 3.484 1.00 93.00 195 VAL A O 1
ATOM 1599 N N . GLN A 1 196 ? 1.644 -0.085 3.631 1.00 89.19 196 GLN A N 1
ATOM 1600 C CA . GLN A 1 196 ? 2.130 0.376 2.335 1.00 89.19 196 GLN A CA 1
ATOM 1601 C C . GLN A 1 196 ? 3.431 1.152 2.516 1.00 89.19 196 GLN A C 1
ATOM 1603 O O . GLN A 1 196 ? 3.438 2.258 3.036 1.00 89.19 196 GLN A O 1
ATOM 1608 N N . HIS A 1 197 ? 4.543 0.581 2.063 1.00 85.88 197 HIS A N 1
ATOM 1609 C CA . HIS A 1 197 ? 5.836 1.251 2.095 1.00 85.88 197 HIS A CA 1
ATOM 1610 C C . HIS A 1 197 ? 6.581 0.977 0.779 1.00 85.88 197 HIS A C 1
ATOM 1612 O O . HIS A 1 197 ? 7.086 -0.125 0.599 1.00 85.88 197 HIS A O 1
ATOM 1618 N N . PRO A 1 198 ? 6.734 1.944 -0.141 1.00 84.94 198 PRO A N 1
ATOM 1619 C CA . PRO A 1 198 ? 6.368 3.354 -0.019 1.00 84.94 198 PRO A CA 1
ATOM 1620 C C . PRO A 1 198 ? 4.892 3.626 -0.351 1.00 84.94 198 PRO A C 1
ATOM 1622 O O . PRO A 1 198 ? 4.369 3.115 -1.342 1.00 84.94 198 PRO A O 1
ATOM 1625 N N . ALA A 1 199 ? 4.251 4.500 0.424 1.00 83.88 199 ALA A N 1
ATOM 1626 C CA . ALA A 1 199 ? 2.953 5.065 0.072 1.00 83.88 199 ALA A CA 1
ATOM 1627 C C . ALA A 1 199 ? 3.065 6.029 -1.127 1.00 83.88 199 ALA A C 1
ATOM 1629 O O . ALA A 1 199 ? 4.087 6.692 -1.346 1.00 83.88 199 ALA A O 1
ATOM 1630 N N . ALA A 1 200 ? 1.999 6.128 -1.925 1.00 79.38 200 ALA A N 1
ATOM 1631 C CA . ALA A 1 200 ? 1.957 7.035 -3.067 1.00 79.38 200 ALA A CA 1
ATOM 1632 C C . ALA A 1 200 ? 1.971 8.506 -2.615 1.00 79.38 200 ALA A C 1
ATOM 1634 O O . ALA A 1 200 ? 1.277 8.884 -1.678 1.00 79.38 200 ALA A O 1
ATOM 1635 N N . ARG A 1 201 ? 2.686 9.382 -3.337 1.00 77.44 201 ARG A N 1
ATOM 1636 C CA . ARG A 1 201 ? 2.816 10.817 -2.982 1.00 77.44 201 ARG A CA 1
ATOM 1637 C C . ARG A 1 201 ? 1.483 11.572 -2.883 1.00 77.44 201 ARG A C 1
ATOM 1639 O O . ARG A 1 201 ? 1.416 12.622 -2.255 1.00 77.44 201 ARG A O 1
ATOM 1646 N N . HIS A 1 202 ? 0.438 11.075 -3.539 1.00 80.44 202 HIS A N 1
ATOM 1647 C CA . HIS A 1 202 ? -0.895 11.678 -3.551 1.00 80.44 202 HIS A CA 1
ATOM 1648 C C . HIS A 1 202 ? -1.842 11.087 -2.494 1.00 80.44 202 HIS A C 1
ATOM 1650 O O . HIS A 1 202 ? -3.012 11.473 -2.475 1.00 80.44 202 HIS A O 1
ATOM 1656 N N . CYS A 1 203 ? -1.354 10.235 -1.582 1.00 80.88 203 CYS A N 1
ATOM 1657 C CA . CYS A 1 203 ? -2.150 9.629 -0.509 1.00 80.88 203 CYS A CA 1
ATOM 1658 C C . CYS A 1 203 ? -2.922 10.679 0.308 1.00 80.88 203 CYS A C 1
ATOM 1660 O O . CYS A 1 203 ? -4.113 10.526 0.561 1.00 80.88 203 CYS A O 1
ATOM 1662 N N . CYS A 1 204 ? -2.304 11.825 0.616 1.00 80.44 204 CYS A N 1
ATOM 1663 C CA . CYS A 1 204 ? -2.963 12.921 1.331 1.00 80.44 204 CYS A CA 1
ATOM 1664 C C . CYS A 1 204 ? -4.196 13.465 0.591 1.00 80.44 204 CYS A C 1
ATOM 1666 O O . CYS A 1 204 ? -5.179 13.856 1.222 1.00 80.44 204 CYS A O 1
ATOM 1668 N N . ARG A 1 205 ? -4.159 13.508 -0.748 1.00 87.50 205 ARG A N 1
ATOM 1669 C CA . ARG A 1 205 ? -5.298 13.946 -1.566 1.00 87.50 205 ARG A CA 1
ATOM 1670 C C . ARG A 1 205 ? -6.412 12.905 -1.536 1.00 87.50 205 ARG A C 1
ATOM 1672 O O . ARG A 1 205 ? -7.573 13.274 -1.393 1.00 87.50 205 ARG A O 1
ATOM 1679 N N . GLU A 1 206 ? -6.060 11.628 -1.633 1.00 88.69 206 GLU A N 1
ATOM 1680 C CA . GLU A 1 206 ? -7.020 10.523 -1.565 1.00 88.69 206 GLU A CA 1
ATOM 1681 C C . GLU A 1 206 ? -7.739 10.483 -0.217 1.00 88.69 206 GLU A C 1
ATOM 1683 O O . GLU A 1 206 ? -8.966 10.435 -0.186 1.00 88.69 206 GLU A O 1
ATOM 1688 N N . VAL A 1 207 ? -7.008 10.625 0.894 1.00 88.88 207 VAL A N 1
ATOM 1689 C CA . VAL A 1 207 ? -7.589 10.650 2.247 1.00 88.88 207 VAL A CA 1
ATOM 1690 C C . VAL A 1 207 ? -8.633 11.764 2.393 1.00 88.88 207 VAL A C 1
ATOM 1692 O O . VAL A 1 207 ? -9.692 11.541 2.980 1.00 88.88 207 VAL A O 1
ATOM 1695 N N . ARG A 1 208 ? -8.396 12.948 1.811 1.00 90.31 208 ARG A N 1
ATOM 1696 C CA . ARG A 1 208 ? -9.377 14.051 1.825 1.00 90.31 208 ARG A CA 1
ATOM 1697 C C . ARG A 1 208 ? -10.640 13.726 1.028 1.00 90.31 208 ARG A C 1
ATOM 1699 O O . ARG A 1 208 ? -11.737 14.051 1.473 1.00 90.31 208 ARG A O 1
ATOM 1706 N N . ILE A 1 209 ? -10.497 13.076 -0.126 1.00 93.00 209 ILE A N 1
ATOM 1707 C CA . ILE A 1 209 ? -11.636 12.643 -0.944 1.00 93.00 209 ILE A CA 1
ATOM 1708 C C . ILE A 1 209 ? -12.446 11.573 -0.198 1.00 93.00 209 ILE A C 1
ATOM 1710 O O . ILE A 1 209 ? -13.671 11.665 -0.132 1.00 93.00 209 ILE A O 1
ATOM 1714 N N . LEU A 1 210 ? -11.776 10.601 0.429 1.00 93.31 210 LEU A N 1
ATOM 1715 C CA . LEU A 1 210 ? -12.431 9.583 1.254 1.00 93.31 210 LEU A CA 1
ATOM 1716 C C . LEU A 1 210 ? -13.197 10.212 2.422 1.00 93.31 210 LEU A C 1
ATOM 1718 O O . LEU A 1 210 ? -14.329 9.819 2.696 1.00 93.31 210 LEU A O 1
ATOM 1722 N N . LEU A 1 211 ? -12.616 11.216 3.084 1.00 92.19 211 LEU A N 1
ATOM 1723 C CA . LEU A 1 211 ? -13.294 11.945 4.152 1.00 92.19 211 LEU A CA 1
ATOM 1724 C C . LEU A 1 211 ? -14.566 12.642 3.645 1.00 92.19 211 LEU A C 1
ATOM 1726 O O . LEU A 1 211 ? -15.616 12.520 4.274 1.00 92.19 211 LEU A O 1
ATOM 1730 N N . LEU A 1 212 ? -14.508 13.301 2.483 1.00 94.12 212 LEU A N 1
ATOM 1731 C CA . LEU A 1 212 ? -15.675 13.938 1.867 1.00 94.12 212 LEU A CA 1
ATOM 1732 C C . LEU A 1 212 ? -16.809 12.934 1.611 1.00 94.12 212 LEU A C 1
ATOM 1734 O O . LEU A 1 212 ? -17.946 13.159 2.030 1.00 94.12 212 LEU A O 1
ATOM 1738 N N . PHE A 1 213 ? -16.510 11.797 0.979 1.00 94.88 213 PHE A N 1
ATOM 1739 C CA . PHE A 1 213 ? -17.524 10.767 0.738 1.00 94.88 213 PHE A CA 1
ATOM 1740 C C . PHE A 1 213 ? -18.067 10.165 2.040 1.00 94.88 213 PHE A C 1
ATOM 1742 O O . PHE A 1 213 ? -19.235 9.775 2.108 1.00 94.88 213 PHE A O 1
ATOM 1749 N N . ARG A 1 214 ? -17.264 10.135 3.110 1.00 93.69 214 ARG A N 1
ATOM 1750 C CA . ARG A 1 214 ? -17.726 9.678 4.423 1.00 93.69 214 ARG A CA 1
ATOM 1751 C C . ARG A 1 214 ? -18.675 10.685 5.084 1.00 93.69 214 ARG A C 1
ATOM 1753 O O . ARG A 1 214 ? -19.660 10.264 5.687 1.00 93.69 214 ARG A O 1
ATOM 1760 N N . ILE A 1 215 ? -18.475 11.991 4.881 1.00 93.94 215 ILE A N 1
ATOM 1761 C CA . ILE A 1 215 ? -19.467 13.026 5.236 1.00 93.94 215 ILE A CA 1
ATOM 1762 C C . ILE A 1 215 ? -20.779 12.790 4.475 1.00 93.94 215 ILE A C 1
ATOM 1764 O O . ILE A 1 215 ? -21.855 12.824 5.080 1.00 93.94 215 ILE A O 1
ATOM 1768 N N . PHE A 1 216 ? -20.714 12.475 3.178 1.00 95.00 216 PHE A N 1
ATOM 1769 C CA . PHE A 1 216 ? -21.914 12.185 2.387 1.00 95.00 216 PHE A CA 1
ATOM 1770 C C . PHE A 1 216 ? -22.689 10.969 2.896 1.00 95.00 216 PHE A C 1
ATOM 1772 O O . PHE A 1 216 ? -23.918 11.013 2.901 1.00 95.00 216 PHE A O 1
ATOM 1779 N N . ASN A 1 217 ? -22.019 9.938 3.417 1.00 94.62 217 ASN A N 1
ATOM 1780 C CA . ASN A 1 217 ? -22.709 8.817 4.065 1.00 94.62 217 ASN A CA 1
ATOM 1781 C C . ASN A 1 217 ? -23.570 9.263 5.257 1.00 94.62 217 ASN A C 1
ATOM 1783 O O . ASN A 1 217 ? -24.684 8.768 5.420 1.00 94.62 217 ASN A O 1
ATOM 1787 N N . GLY A 1 218 ? -23.110 10.243 6.042 1.00 92.31 218 GLY A N 1
ATOM 1788 C CA . GLY A 1 218 ? -23.906 10.824 7.129 1.00 92.31 218 GLY A CA 1
ATOM 1789 C C . GLY A 1 218 ? -25.180 11.521 6.635 1.00 92.31 218 GLY A C 1
ATOM 1790 O O . GLY A 1 218 ? -26.220 11.458 7.292 1.00 92.31 218 GLY A O 1
ATOM 1791 N N . VAL A 1 219 ? -25.135 12.145 5.453 1.00 93.62 219 VAL A N 1
ATOM 1792 C CA . VAL A 1 219 ? -26.315 12.753 4.813 1.00 93.62 219 VAL A CA 1
ATOM 1793 C C . VAL A 1 219 ? -27.236 11.678 4.230 1.00 93.62 219 VAL A C 1
ATOM 1795 O O . VAL A 1 219 ? -28.447 11.736 4.445 1.00 93.62 219 VAL A O 1
ATOM 1798 N N . LEU A 1 220 ? -26.684 10.678 3.536 1.00 94.88 220 LEU A N 1
ATOM 1799 C CA . LEU A 1 220 ? -27.443 9.577 2.932 1.00 94.88 220 LEU A CA 1
ATOM 1800 C C . LEU A 1 220 ? -28.221 8.776 3.981 1.00 94.88 220 LEU A C 1
ATOM 1802 O O . LEU A 1 220 ? -29.389 8.466 3.758 1.00 94.88 220 LEU A O 1
ATOM 1806 N N . ALA A 1 221 ? -27.630 8.531 5.152 1.00 93.25 221 ALA A N 1
ATOM 1807 C CA . ALA A 1 221 ? -28.294 7.837 6.254 1.00 93.25 221 ALA A CA 1
ATOM 1808 C C . ALA A 1 221 ? -29.557 8.563 6.760 1.00 93.25 221 ALA A C 1
ATOM 1810 O O . ALA A 1 221 ? -30.475 7.918 7.271 1.00 93.25 221 ALA A O 1
ATOM 1811 N N . LYS A 1 222 ? -29.629 9.892 6.596 1.00 94.19 222 LYS A N 1
ATOM 1812 C CA . LYS A 1 222 ? -30.783 10.721 6.986 1.00 94.19 222 LYS A CA 1
ATOM 1813 C C . LYS A 1 222 ? -31.864 10.799 5.900 1.00 94.19 222 LYS A C 1
ATOM 1815 O O . LYS A 1 222 ? -32.990 11.195 6.193 1.00 94.19 222 LYS A O 1
ATOM 1820 N N . ARG A 1 223 ? -31.562 10.447 4.643 1.00 96.50 223 ARG A N 1
ATOM 1821 C CA . ARG A 1 223 ? -32.519 10.527 3.523 1.00 96.50 223 ARG A CA 1
ATOM 1822 C C . ARG A 1 223 ? -33.313 9.228 3.389 1.00 96.50 223 ARG A C 1
ATOM 1824 O O . ARG A 1 223 ? -32.736 8.156 3.239 1.00 96.50 223 ARG A O 1
ATOM 1831 N N . LYS A 1 224 ? -34.649 9.337 3.379 1.00 97.44 224 LYS A N 1
ATOM 1832 C CA . LYS A 1 224 ? -35.584 8.195 3.326 1.00 97.44 224 LYS A CA 1
ATOM 1833 C C . LYS A 1 224 ? -35.286 7.233 2.172 1.00 97.44 224 LYS A C 1
ATOM 1835 O O . LYS A 1 224 ? -35.150 6.038 2.411 1.00 97.44 224 LYS A O 1
ATOM 1840 N N . GLU A 1 225 ? -35.164 7.747 0.948 1.00 97.19 225 GLU A N 1
ATOM 1841 C CA . GLU A 1 225 ? -34.954 6.912 -0.245 1.00 97.19 225 GLU A CA 1
ATOM 1842 C C . GLU A 1 225 ? -33.614 6.171 -0.213 1.00 97.19 225 GLU A C 1
ATOM 1844 O O . GLU A 1 225 ? -33.571 4.969 -0.473 1.00 97.19 225 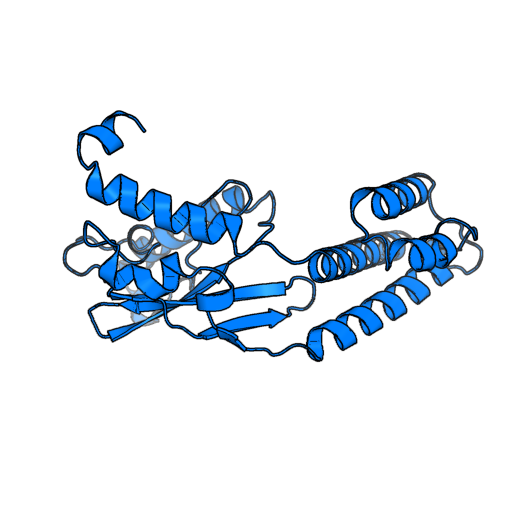GLU A O 1
ATOM 1849 N N . SER A 1 226 ? -32.535 6.853 0.178 1.00 96.62 226 SER A N 1
ATOM 1850 C CA . SER A 1 226 ? -31.208 6.244 0.313 1.00 96.62 226 SER A CA 1
ATOM 1851 C C . SER A 1 226 ? -31.180 5.191 1.416 1.00 96.62 226 SER A C 1
ATOM 1853 O O . SER A 1 226 ? -30.679 4.092 1.198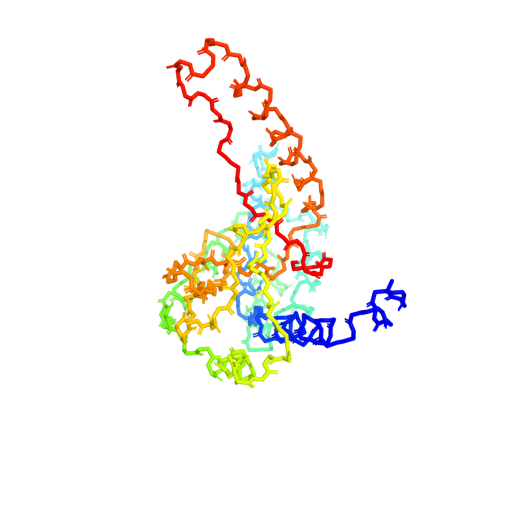 1.00 96.62 226 SER A O 1
ATOM 1855 N N . ARG A 1 227 ? -31.778 5.487 2.578 1.00 95.38 227 ARG A N 1
ATOM 1856 C CA . ARG A 1 227 ? -31.830 4.570 3.722 1.00 95.38 227 ARG A CA 1
ATOM 1857 C C . ARG A 1 227 ? -32.666 3.328 3.432 1.00 95.38 227 ARG A C 1
ATOM 1859 O O . ARG A 1 227 ? -32.234 2.226 3.746 1.00 95.38 227 ARG A O 1
ATOM 1866 N N . ARG A 1 228 ? -33.824 3.488 2.778 1.00 97.44 228 ARG A N 1
ATOM 1867 C CA . ARG A 1 228 ? -34.684 2.369 2.353 1.00 97.44 228 ARG A CA 1
ATOM 1868 C C . ARG A 1 228 ? -33.946 1.404 1.422 1.00 97.44 228 ARG A C 1
ATOM 1870 O O . ARG A 1 22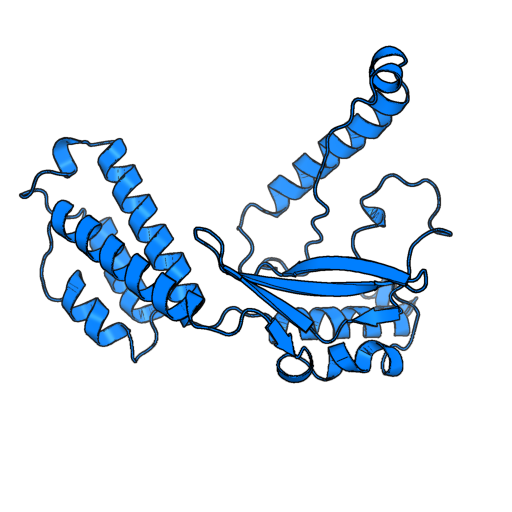8 ? -34.211 0.210 1.453 1.00 97.44 228 ARG A O 1
ATOM 1877 N N . ARG A 1 229 ? -33.032 1.929 0.606 1.00 97.00 229 ARG A N 1
ATOM 1878 C CA . ARG A 1 229 ? -32.224 1.172 -0.361 1.00 97.00 229 ARG A CA 1
ATOM 1879 C C . ARG A 1 229 ? -30.842 0.782 0.178 1.00 97.00 229 ARG A C 1
ATOM 1881 O O . ARG A 1 229 ? -30.048 0.231 -0.572 1.00 97.00 229 ARG A O 1
ATOM 1888 N N . ASN A 1 230 ? -30.552 1.089 1.446 1.00 94.88 230 ASN A N 1
ATOM 1889 C CA . ASN A 1 230 ? -29.253 0.890 2.088 1.00 94.88 230 ASN A CA 1
ATOM 1890 C C . ASN A 1 230 ? -28.067 1.427 1.258 1.00 94.88 230 ASN A C 1
ATOM 1892 O O . ASN A 1 230 ? -27.043 0.766 1.100 1.00 94.88 230 ASN A O 1
ATOM 1896 N N . LEU A 1 231 ? -28.220 2.626 0.686 1.00 95.75 231 LEU A N 1
ATOM 1897 C CA . LEU A 1 231 ? -27.186 3.245 -0.140 1.00 95.75 231 LEU A CA 1
ATOM 1898 C C . LEU A 1 231 ? -26.151 3.954 0.729 1.00 95.75 231 LEU A C 1
ATOM 1900 O O . LEU A 1 231 ? -26.471 4.899 1.453 1.00 95.75 231 LEU A O 1
ATOM 1904 N N . TYR A 1 232 ? -24.898 3.537 0.590 1.00 94.75 232 TYR A N 1
ATOM 1905 C CA . TYR A 1 232 ? -23.741 4.200 1.173 1.00 94.75 232 TYR A CA 1
ATOM 1906 C C . TYR A 1 232 ? -22.511 3.987 0.288 1.00 94.75 232 TYR A C 1
ATOM 1908 O O . TYR A 1 232 ? -22.393 2.994 -0.429 1.00 94.75 232 TYR A O 1
ATOM 1916 N N . PHE A 1 233 ? -21.568 4.917 0.358 1.00 95.38 233 PHE A N 1
ATOM 1917 C CA . PHE A 1 233 ? -20.244 4.744 -0.216 1.00 95.38 233 PHE A CA 1
ATOM 1918 C C . PHE A 1 233 ? -19.436 3.794 0.667 1.00 95.38 233 PHE A C 1
ATOM 1920 O O . PHE A 1 233 ? -19.172 4.095 1.836 1.00 95.38 233 PHE A O 1
ATOM 1927 N N . HIS A 1 234 ? -19.026 2.652 0.119 1.00 93.56 234 HIS A N 1
ATOM 1928 C CA . HIS A 1 234 ? -18.068 1.773 0.777 1.00 93.56 234 HIS A CA 1
ATOM 1929 C C . HIS A 1 234 ? -16.660 2.354 0.608 1.00 93.56 234 HIS A C 1
ATOM 1931 O O . HIS A 1 234 ? -16.139 2.429 -0.502 1.00 93.56 234 HIS A O 1
ATOM 1937 N N . LEU A 1 235 ? -16.073 2.819 1.711 1.00 92.88 235 LEU A N 1
ATOM 1938 C CA . LEU A 1 235 ? -14.815 3.564 1.707 1.00 92.88 235 LEU A CA 1
ATOM 1939 C C . LEU A 1 235 ? -13.783 2.855 2.586 1.00 92.88 235 LEU A C 1
ATOM 1941 O O . LEU A 1 235 ? -14.102 2.556 3.744 1.00 92.88 235 LEU A O 1
ATOM 1945 N N . PRO A 1 236 ? -12.545 2.654 2.102 1.00 91.94 236 PRO A N 1
ATOM 1946 C CA . PRO A 1 236 ? -11.479 2.103 2.924 1.00 91.94 236 PRO A CA 1
ATOM 1947 C C . PRO A 1 236 ? -11.124 3.036 4.093 1.00 91.94 236 PRO A C 1
ATOM 1949 O O . PRO A 1 236 ? -11.407 4.242 4.096 1.00 91.94 236 PRO A O 1
ATOM 1952 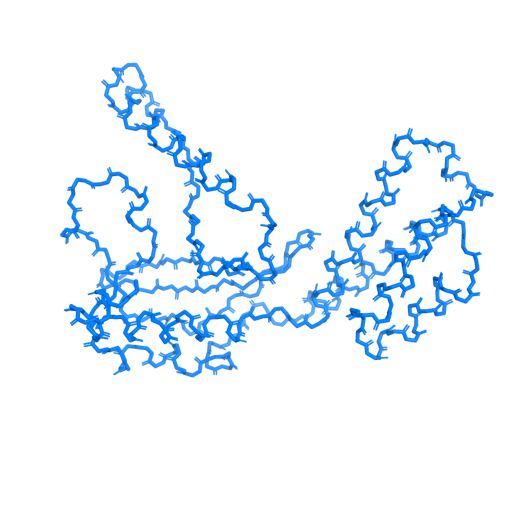N N . LEU A 1 237 ? -10.502 2.461 5.118 1.00 90.88 237 LEU A N 1
ATOM 1953 C CA . LEU A 1 237 ? -9.869 3.206 6.200 1.00 90.88 237 LEU A CA 1
ATOM 1954 C C . LEU A 1 237 ? -8.377 3.298 5.895 1.00 90.88 237 LEU A C 1
ATOM 1956 O O . LEU A 1 237 ? -7.693 2.283 5.825 1.00 90.88 237 LEU A O 1
ATOM 1960 N N . MET A 1 238 ? -7.895 4.520 5.689 1.00 90.62 238 MET A N 1
ATOM 1961 C CA . MET A 1 238 ? -6.486 4.813 5.451 1.00 90.62 238 MET A CA 1
ATOM 1962 C C . MET A 1 238 ? -6.003 5.715 6.577 1.00 90.62 238 MET A C 1
ATOM 1964 O O . MET A 1 238 ? -6.545 6.804 6.771 1.00 90.62 238 MET A O 1
ATOM 1968 N N . VAL A 1 239 ? -5.013 5.247 7.331 1.00 91.19 239 VAL A N 1
ATOM 1969 C CA . VAL A 1 239 ? -4.425 5.983 8.450 1.00 91.19 239 VAL A CA 1
ATOM 1970 C C . VAL A 1 239 ? -2.978 6.286 8.079 1.00 91.19 239 VAL A C 1
ATOM 1972 O O . VAL A 1 239 ? -2.170 5.361 8.103 1.00 91.19 239 VAL A O 1
ATOM 1975 N N . PRO A 1 240 ? -2.645 7.533 7.698 1.00 89.44 240 PRO A N 1
ATOM 1976 C CA . PRO A 1 240 ? -1.265 7.893 7.416 1.00 89.44 240 PRO A CA 1
ATOM 1977 C C . PRO A 1 240 ? -0.479 7.874 8.725 1.00 89.44 240 PRO A C 1
ATOM 1979 O O . PRO A 1 240 ? -0.869 8.518 9.702 1.00 89.44 240 PRO A O 1
ATOM 1982 N N . VAL A 1 241 ? 0.617 7.126 8.739 1.00 86.25 241 VAL A N 1
ATOM 1983 C CA . VAL A 1 241 ? 1.473 6.981 9.921 1.00 86.25 241 VAL A CA 1
ATOM 1984 C C . VAL A 1 241 ? 2.699 7.877 9.786 1.00 86.25 241 VAL A C 1
ATOM 1986 O O . VAL A 1 241 ? 3.106 8.542 10.737 1.00 86.25 241 VAL A O 1
ATOM 1989 N N . ALA A 1 242 ? 3.250 7.948 8.576 1.00 83.94 242 ALA A N 1
ATOM 1990 C CA . ALA A 1 242 ? 4.337 8.844 8.215 1.00 83.94 242 ALA A CA 1
ATOM 1991 C C . ALA A 1 242 ? 4.098 9.388 6.796 1.00 83.94 242 ALA A C 1
ATOM 1993 O O . ALA A 1 242 ? 3.311 8.824 6.043 1.00 83.94 242 ALA A O 1
ATOM 1994 N N . PRO A 1 243 ? 4.800 10.445 6.344 1.00 79.38 243 PRO A N 1
ATOM 1995 C CA . PRO A 1 243 ? 4.608 10.978 4.988 1.00 79.38 243 PRO A CA 1
ATOM 1996 C C . PRO A 1 243 ? 4.830 9.964 3.847 1.00 79.38 243 PRO A C 1
ATOM 1998 O O . PRO A 1 243 ? 4.460 10.231 2.708 1.00 79.38 243 PRO A O 1
ATOM 2001 N N . HIS A 1 244 ? 5.474 8.832 4.140 1.00 79.44 244 HIS A N 1
ATOM 2002 C CA . HIS A 1 244 ? 5.830 7.771 3.199 1.00 79.44 244 HIS A CA 1
ATOM 2003 C C . HIS A 1 244 ? 5.196 6.407 3.539 1.00 79.44 244 HIS A C 1
ATOM 2005 O O . HIS A 1 244 ? 5.536 5.430 2.865 1.00 79.44 244 HIS A O 1
ATOM 2011 N N . ILE A 1 245 ? 4.318 6.341 4.557 1.00 82.19 245 ILE A N 1
ATOM 2012 C CA . ILE A 1 245 ? 3.669 5.116 5.072 1.00 82.19 245 ILE A CA 1
ATOM 2013 C C . ILE A 1 245 ? 2.202 5.382 5.404 1.00 82.19 245 ILE A C 1
ATOM 2015 O O . ILE A 1 245 ? 1.940 6.254 6.270 1.00 82.19 245 ILE A O 1
#

Mean predicted aligned error: 6.35 Å

Solvent-accessible surface area (backbone atoms only — not comparable to full-atom values): 13909 Å² total; per-residue (Å²): 109,70,71,54,44,72,74,38,47,51,51,44,50,41,53,50,52,54,51,51,52,50,64,68,49,61,56,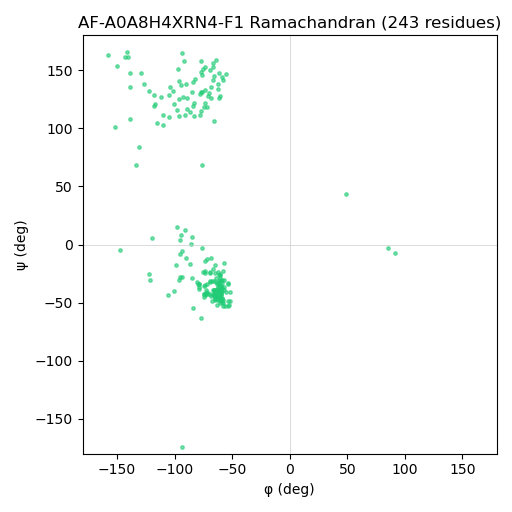62,54,60,69,54,52,42,46,30,48,47,45,48,52,42,50,53,51,50,54,48,31,72,74,37,62,73,46,53,37,76,82,27,66,61,56,69,72,56,53,54,51,50,53,53,43,46,73,75,58,41,50,80,88,54,25,63,63,50,39,58,67,63,66,73,39,91,55,25,38,38,55,47,54,55,50,42,49,56,50,46,53,53,43,50,55,58,56,68,71,47,76,49,60,43,56,29,57,80,55,35,55,66,51,52,44,33,58,79,70,47,76,49,92,46,65,51,85,53,57,84,75,46,96,61,97,65,70,86,83,58,52,33,53,45,38,46,50,52,62,29,36,51,45,78,55,99,54,50,64,35,41,34,45,33,36,29,28,70,85,69,49,78,49,77,42,76,49,44,44,76,40,62,92,59,49,72,59,51,52,52,53,52,50,52,51,52,54,47,35,63,53,29,66,72,36,68,72,35,44,76,68,68,52,64,77,89,71,86,83,81,70,80,79,48,101,48,54

Sequence (245 aa):
MAGLKTAFPLLALSMETMVDQIQKNFKCPPDEDAHRLIVALLNDGLAYVGRTPVAYAQDFKLPPATEANITRFAETILPAHIRKSFEADFVVKKITMFEYVQKLRRWRDKFEEKLDRRPQSQSLEVYSPRLSEFRFLKFEEVEVPGQYLLHKDKNQDFVRIDRFLPDVDLVRGIGVCHRRLKIRGLDGSIHPFAVQHPAARHCCREVRILLLFRIFNGVLAKRKESRRRNLYFHLPLMVPVAPHI

Foldseek 3Di:
DVVCCVVPVQQVVLLVVVLVLLVPQFADDLLQVVLLVLVVLLVVLVVVCVVPVVQLDQPRFDDVVSLVVQVCCLPPRDDPVVSVVSCVQRPPDRGGSNSSNVVSVVVNVVSVVVVVPDPQKDFVCVRPVCQQCSQVVRPDWAFDPQPVLQPDPDCPPTWTFNGKDGIWGFDDDPNHIWIWTWTATPVRDIDIDTSDAQDDQCVVVVSVVLSVQSVVQVVLCVDPVSVVVVDGDDGDRDDDSDSGD

Secondary structure (DSSP, 8-state):
-HHHHHHSHHHHHHHHHHHHHHHHHSPPPHHHHHHHHHHHHHHHHHHHHHH-GGGGSTT-BPPHHHHHHHHHHHHHTS-HHHHHHHHHHHTSS--BHHHHHHHHHHHHHHHHHHHHTS-SEEEHHHH-HHHHTHHHH-SSPPBPTTGGGS--S-STTPPBEEEE-SEEEEEE-SS-EEEEEEEEETTS-EEEEEE-SSPPTTHHHHHHHHHHHHHHHHHHTTSHHHHHTT-----------STT-